Protein AF-A0A5N8UTH7-F1 (afdb_monomer_lite)

pLDDT: mean 83.21, std 20.55, range [28.22, 98.56]

Foldseek 3Di:
DDDDDDDDDPDDDDDDDDDDPPPPPPLPQPEFDQDPNAGEDADAQDQAAQDPRRVVVLVVVCVSPVADADADLLLCQQLVVDDSPAQDHVLLLQLLQLCVVQHCPDQSNVLCCVPNNHSVVHDNVVSVVVVVVCLSVDWYFYDQNYKWKAADAPSRSSCVCVALVNDDAFDKDAWRHKDKTASYQVVRNVRHQAMEIEGASNAWTKHHHFQAANPPPPDGGGRNIIITDHGWMWGFHDGDNHYTYTYIHHD

Structure (mmCIF, N/CA/C/O backbone):
data_AF-A0A5N8UTH7-F1
#
_entry.id   AF-A0A5N8UTH7-F1
#
loop_
_atom_site.group_PDB
_atom_site.id
_atom_site.type_symbol
_atom_site.label_atom_id
_atom_site.label_alt_id
_atom_site.label_comp_id
_atom_site.label_asym_id
_atom_site.label_entity_id
_atom_site.label_seq_id
_atom_site.pdbx_PDB_ins_code
_atom_site.Cartn_x
_atom_site.Cartn_y
_atom_site.Cartn_z
_atom_site.occupancy
_atom_site.B_iso_or_equiv
_atom_site.auth_seq_id
_atom_site.auth_comp_id
_atom_site.auth_asym_id
_atom_site.auth_atom_id
_atom_site.pdbx_PDB_model_num
ATOM 1 N N . MET A 1 1 ? -20.370 -20.393 63.886 1.00 37.91 1 MET A N 1
ATOM 2 C CA . MET A 1 1 ? -19.759 -20.059 62.579 1.00 37.91 1 MET A CA 1
ATOM 3 C C . MET A 1 1 ? -20.860 -19.430 61.740 1.00 37.91 1 MET A C 1
ATOM 5 O O . MET A 1 1 ? -21.897 -20.056 61.613 1.00 37.91 1 MET A O 1
ATOM 9 N N . GLN A 1 2 ? -20.843 -18.099 61.593 1.00 32.72 2 GLN A N 1
ATOM 10 C CA . GLN A 1 2 ? -20.440 -17.391 60.355 1.00 32.72 2 GLN A CA 1
ATOM 11 C C . GLN A 1 2 ? -21.323 -17.776 59.153 1.00 32.72 2 GLN A C 1
ATOM 13 O O . GLN A 1 2 ? -21.440 -18.954 58.865 1.00 32.72 2 GLN A O 1
ATOM 18 N N . ALA A 1 3 ? -21.913 -16.891 58.357 1.00 30.58 3 ALA A N 1
ATOM 19 C CA . ALA A 1 3 ? -22.117 -15.447 58.364 1.00 30.58 3 ALA A CA 1
ATOM 20 C C . ALA A 1 3 ? -23.164 -15.158 57.256 1.00 30.58 3 ALA A C 1
ATOM 22 O O . ALA A 1 3 ? -23.232 -15.912 56.293 1.00 30.58 3 ALA A O 1
ATOM 23 N N . ASN A 1 4 ? -23.944 -14.084 57.428 1.00 30.22 4 ASN A N 1
ATOM 24 C CA . ASN A 1 4 ? -24.345 -13.066 56.434 1.00 30.22 4 ASN A CA 1
ATOM 25 C C . ASN A 1 4 ? -24.633 -13.525 54.986 1.00 30.22 4 ASN A C 1
ATOM 27 O O . ASN A 1 4 ? -23.747 -14.016 54.304 1.00 30.22 4 ASN A O 1
ATOM 31 N N . GLY A 1 5 ? -25.848 -13.336 54.456 1.00 28.22 5 GLY A N 1
ATOM 32 C CA . GLY A 1 5 ? -26.317 -12.041 53.915 1.00 28.22 5 GLY A CA 1
ATOM 33 C C . GLY A 1 5 ? -25.946 -11.951 52.418 1.00 28.22 5 GLY A C 1
ATOM 34 O O . GLY A 1 5 ? -24.918 -12.466 52.022 1.00 28.22 5 GLY A O 1
ATOM 35 N N . TYR A 1 6 ? -26.681 -11.383 51.469 1.00 31.28 6 TYR A N 1
ATOM 36 C CA . TYR A 1 6 ? -27.783 -10.436 51.439 1.00 31.28 6 TYR A CA 1
ATOM 37 C C . TYR A 1 6 ? -28.477 -10.611 50.074 1.00 31.28 6 TYR A C 1
ATOM 39 O O . TYR A 1 6 ? -27.807 -10.668 49.044 1.00 31.28 6 TYR A O 1
ATOM 47 N N . PHE A 1 7 ? -29.811 -10.611 50.052 1.00 34.25 7 PHE A N 1
ATOM 48 C CA . PHE A 1 7 ? -30.555 -10.117 48.892 1.00 34.25 7 PHE A CA 1
ATOM 49 C C . PHE A 1 7 ? -30.304 -8.609 48.798 1.00 34.25 7 PHE A C 1
ATOM 51 O O . PHE A 1 7 ? -30.469 -7.909 49.798 1.00 34.25 7 PHE A O 1
ATOM 58 N N . SER A 1 8 ? -29.952 -8.091 47.620 1.00 30.64 8 SER A N 1
ATOM 59 C CA . SER A 1 8 ? -30.065 -6.656 47.366 1.00 30.64 8 SER A CA 1
ATOM 60 C C . SER A 1 8 ? -30.809 -6.398 46.067 1.00 30.64 8 SER A C 1
ATOM 62 O O . SER A 1 8 ? -30.401 -6.792 44.976 1.00 30.64 8 SER A O 1
ATOM 64 N N . PHE A 1 9 ? -31.952 -5.755 46.266 1.00 31.62 9 PHE A N 1
ATOM 65 C CA . PHE A 1 9 ? -32.859 -5.200 45.288 1.00 31.62 9 PHE A CA 1
ATOM 66 C C . PHE A 1 9 ? -32.173 -4.060 44.531 1.00 31.62 9 PHE A C 1
ATOM 68 O O . PHE A 1 9 ? -31.654 -3.125 45.142 1.00 31.62 9 PHE A O 1
ATOM 75 N N . VAL A 1 10 ? -32.251 -4.072 43.201 1.00 30.00 10 VAL A N 1
ATOM 76 C CA . VAL A 1 10 ? -32.025 -2.856 42.414 1.00 30.00 10 VAL A CA 1
ATOM 77 C C . VAL A 1 10 ? -33.331 -2.065 42.412 1.00 30.00 10 VAL A C 1
ATOM 79 O O . VAL A 1 10 ? -34.223 -2.282 41.595 1.00 30.00 10 VAL A O 1
ATOM 82 N N . THR A 1 11 ? -33.455 -1.156 43.374 1.00 34.03 11 THR A N 1
ATOM 83 C CA . THR A 1 11 ? -34.522 -0.153 43.425 1.00 34.03 11 THR A CA 1
ATOM 84 C C . THR A 1 11 ? -34.219 0.946 42.408 1.00 34.03 11 THR A C 1
ATOM 86 O O . THR A 1 11 ? -33.307 1.751 42.601 1.00 34.03 11 THR A O 1
ATOM 89 N N . ILE A 1 12 ? -34.994 1.007 41.324 1.00 36.75 12 ILE A N 1
ATOM 90 C CA . ILE A 1 12 ? -34.946 2.107 40.354 1.00 36.75 12 ILE A CA 1
ATOM 91 C C . ILE A 1 12 ? -35.750 3.280 40.925 1.00 36.75 12 ILE A C 1
ATOM 93 O O . ILE A 1 12 ? -36.979 3.295 40.884 1.00 36.75 12 ILE A O 1
ATOM 97 N N . PHE A 1 13 ? -35.059 4.291 41.451 1.00 33.78 13 PHE A N 1
ATOM 98 C CA . PHE A 1 13 ? -35.673 5.586 41.738 1.00 33.78 13 PHE A CA 1
ATOM 99 C C . PHE A 1 13 ? -35.856 6.372 40.435 1.00 33.78 13 PHE A C 1
ATOM 101 O O . PHE A 1 13 ? -34.914 6.943 39.887 1.00 33.78 13 PHE A O 1
ATOM 108 N N . ALA A 1 14 ? -37.099 6.456 39.964 1.00 36.75 14 ALA A N 1
ATOM 109 C CA . ALA A 1 14 ? -37.503 7.435 38.966 1.00 36.75 14 ALA A CA 1
ATOM 110 C C . ALA A 1 14 ? -37.528 8.835 39.605 1.00 36.75 14 ALA A C 1
ATOM 112 O O . ALA A 1 14 ? -38.434 9.172 40.367 1.00 36.75 14 ALA A O 1
ATOM 113 N N . LYS A 1 15 ? -36.547 9.681 39.276 1.00 32.66 15 LYS A N 1
ATOM 114 C CA . LYS A 1 15 ? -36.593 11.118 39.578 1.00 32.66 15 LYS A CA 1
ATOM 115 C C . LYS A 1 15 ? -36.440 11.908 38.282 1.00 32.66 15 LYS A C 1
ATOM 117 O O . LYS A 1 15 ? -35.357 12.013 37.718 1.00 32.66 15 LYS A O 1
ATOM 122 N N . ARG A 1 16 ? -37.562 12.459 37.804 1.00 40.75 16 ARG A N 1
ATOM 123 C CA . ARG A 1 16 ? -37.631 13.390 36.668 1.00 40.75 16 ARG A CA 1
ATOM 124 C C . ARG A 1 16 ? -36.725 14.602 36.925 1.00 40.75 16 ARG A C 1
ATOM 126 O O . ARG A 1 16 ? -37.046 15.436 37.768 1.00 40.75 16 ARG A O 1
ATOM 133 N N . ARG A 1 17 ? -35.655 14.747 36.142 1.00 35.62 17 ARG A N 1
ATOM 134 C CA . ARG A 1 17 ? -35.000 16.033 35.857 1.00 35.62 17 ARG A CA 1
ATOM 135 C C . ARG A 1 17 ? -34.628 16.084 34.375 1.00 35.62 17 ARG A C 1
ATOM 137 O O . ARG A 1 17 ? -33.938 15.207 33.873 1.00 35.62 17 ARG A O 1
ATOM 144 N N . LYS A 1 18 ? -35.142 17.108 33.686 1.00 45.12 18 LYS A N 1
ATOM 145 C CA . LYS A 1 18 ? -34.768 17.492 32.321 1.00 45.12 18 LYS A CA 1
ATOM 146 C C . LYS A 1 18 ? -33.296 17.908 32.314 1.00 45.12 18 LYS A C 1
ATOM 148 O O . LYS A 1 18 ? -32.998 19.006 32.775 1.00 45.12 18 LYS A O 1
ATOM 153 N N . THR A 1 19 ? -32.419 17.092 31.738 1.00 32.44 19 THR A N 1
ATOM 154 C CA . THR A 1 19 ? -31.074 17.532 31.351 1.00 32.44 19 THR A CA 1
ATOM 155 C C . THR A 1 19 ? -30.557 16.660 30.207 1.00 32.44 19 THR A C 1
ATOM 157 O O . THR A 1 19 ? -30.591 15.442 30.309 1.00 32.44 19 THR A O 1
ATOM 160 N N . ARG A 1 20 ? -30.162 17.329 29.114 1.00 33.53 20 ARG A N 1
ATOM 161 C CA . ARG A 1 20 ? -29.396 16.891 27.928 1.00 33.53 20 ARG A CA 1
ATOM 162 C C . ARG A 1 20 ? -29.168 15.379 27.757 1.00 33.53 20 ARG A C 1
ATOM 164 O O . ARG A 1 20 ? -28.433 14.771 28.527 1.00 33.53 20 ARG A O 1
ATOM 171 N N . GLN A 1 21 ? -29.692 14.828 26.656 1.00 30.66 21 GLN A N 1
ATOM 172 C CA . GLN A 1 21 ? -29.188 13.590 26.056 1.00 30.66 21 GLN A CA 1
ATOM 173 C C . GLN A 1 21 ? -27.695 13.763 25.751 1.00 30.66 21 GLN A C 1
ATOM 175 O O . GLN A 1 21 ? -27.315 14.302 24.717 1.00 30.66 21 GLN A O 1
ATOM 180 N N . ILE A 1 22 ? -26.846 13.324 26.670 1.00 37.81 22 ILE A N 1
ATOM 181 C CA . ILE A 1 22 ? -25.511 12.868 26.323 1.00 37.81 22 ILE A CA 1
ATOM 182 C C . ILE A 1 22 ? -25.735 11.408 25.955 1.00 37.81 22 ILE A C 1
ATOM 184 O O . ILE A 1 22 ? -26.018 10.587 26.826 1.00 37.81 22 ILE A O 1
ATOM 188 N N . GLN A 1 23 ? -25.706 11.098 24.659 1.00 34.75 23 GLN A N 1
ATOM 189 C CA . GLN A 1 23 ? -25.521 9.723 24.212 1.00 34.75 23 GLN A CA 1
ATOM 190 C C . GLN A 1 23 ? -24.155 9.274 24.736 1.00 34.75 23 GLN A C 1
ATOM 192 O O . GLN A 1 23 ? -23.122 9.503 24.116 1.00 34.75 23 GLN A O 1
ATOM 197 N N . SER A 1 24 ? -24.137 8.681 25.926 1.00 35.66 24 SER A N 1
ATOM 198 C CA . SER A 1 24 ? -23.010 7.893 26.391 1.00 35.66 24 SER A CA 1
ATOM 199 C C . SER A 1 24 ? -22.986 6.630 25.540 1.00 35.66 24 SER A C 1
ATOM 201 O O . SER A 1 24 ? -23.689 5.661 25.834 1.00 35.66 24 SER A O 1
ATOM 203 N N . ALA A 1 25 ? -22.229 6.665 24.445 1.00 38.56 25 ALA A N 1
ATOM 204 C CA . ALA A 1 25 ? -21.831 5.453 23.756 1.00 38.56 25 ALA A CA 1
ATOM 205 C C . ALA A 1 25 ? -21.025 4.621 24.759 1.00 38.56 25 ALA A C 1
ATOM 207 O O . ALA A 1 25 ? -19.915 4.986 25.146 1.00 38.56 25 ALA A O 1
ATOM 208 N N . ILE A 1 26 ? -21.624 3.532 25.237 1.00 35.56 26 ILE A N 1
ATOM 209 C CA . ILE A 1 26 ? -20.891 2.465 25.905 1.00 35.56 26 ILE A CA 1
ATOM 210 C C . ILE A 1 26 ? -19.965 1.902 24.828 1.00 35.56 26 ILE A C 1
ATOM 212 O O . ILE A 1 26 ? -20.397 1.145 23.963 1.00 35.56 26 ILE A O 1
ATOM 216 N N . VAL A 1 27 ? -18.706 2.337 24.832 1.00 39.50 27 VAL A N 1
ATOM 217 C CA . VAL A 1 27 ? -17.657 1.707 24.034 1.00 39.50 27 VAL A CA 1
ATOM 218 C C . VAL A 1 27 ? -17.377 0.378 24.718 1.00 39.50 27 VAL A C 1
ATOM 220 O O . VAL A 1 27 ? -16.649 0.314 25.708 1.00 39.50 27 VAL A O 1
ATOM 223 N N . ALA A 1 28 ? -18.028 -0.682 24.243 1.00 41.88 28 ALA A N 1
ATOM 224 C CA . ALA A 1 28 ? -17.586 -2.028 24.550 1.00 41.88 28 ALA A CA 1
ATOM 225 C C . ALA A 1 28 ? -16.164 -2.153 23.988 1.00 41.88 28 ALA A C 1
ATOM 227 O O . ALA A 1 28 ? -15.971 -2.093 22.776 1.00 41.88 28 ALA A O 1
ATOM 228 N N . SER A 1 29 ? -15.170 -2.238 24.872 1.00 44.34 29 SER A N 1
ATOM 229 C CA . SER A 1 29 ? -13.802 -2.560 24.478 1.00 44.34 29 SER A CA 1
ATOM 230 C C . SER A 1 29 ? -13.829 -3.961 23.875 1.00 44.34 29 SER A C 1
ATOM 232 O O . SER A 1 29 ? -14.063 -4.946 24.578 1.00 44.34 29 SER A O 1
ATOM 234 N N . VAL A 1 30 ? -13.676 -4.041 22.555 1.00 56.34 30 VAL A N 1
ATOM 235 C CA . VAL A 1 30 ? -13.451 -5.311 21.871 1.00 56.34 30 VAL A CA 1
ATOM 236 C C . VAL A 1 30 ? -11.977 -5.620 22.077 1.00 56.34 30 VAL A C 1
ATOM 238 O O . VAL A 1 30 ? -11.113 -4.953 21.515 1.00 56.34 30 VAL A O 1
ATOM 241 N N . MET A 1 31 ? -11.690 -6.582 22.952 1.00 56.62 31 MET A N 1
ATOM 242 C CA . MET A 1 31 ? -10.327 -7.075 23.127 1.00 56.62 31 MET A CA 1
ATOM 243 C C . MET A 1 31 ? -9.865 -7.704 21.803 1.00 56.62 31 MET A C 1
ATOM 245 O O . MET A 1 31 ? -10.604 -8.529 21.254 1.00 56.62 31 MET A O 1
ATOM 249 N N . PRO A 1 32 ? -8.673 -7.360 21.287 1.00 60.38 32 PRO A N 1
ATOM 250 C CA . PRO A 1 32 ? -8.102 -8.070 20.152 1.00 60.38 32 PRO A CA 1
ATOM 251 C C . PRO A 1 32 ? -7.973 -9.564 20.467 1.00 60.38 32 PRO A C 1
ATOM 253 O O . PRO A 1 32 ? -7.539 -9.952 21.555 1.00 60.38 32 PRO A O 1
ATOM 256 N N . LEU A 1 33 ? -8.352 -10.414 19.513 1.00 59.62 33 LEU A N 1
ATOM 257 C CA . LEU A 1 33 ? -8.188 -11.860 19.646 1.00 59.62 33 LEU A CA 1
ATOM 258 C C . LEU A 1 33 ? -6.812 -12.252 19.119 1.00 59.62 33 LEU A C 1
ATOM 260 O O . LEU A 1 33 ? -6.493 -11.982 17.963 1.00 59.62 33 LEU A O 1
ATOM 264 N N . ASN A 1 34 ? -6.023 -12.934 19.946 1.00 59.59 34 ASN A N 1
ATOM 265 C CA . ASN A 1 34 ? -4.785 -13.561 19.500 1.00 59.59 34 ASN A CA 1
ATOM 266 C C . ASN A 1 34 ? -5.086 -14.949 18.932 1.00 59.59 34 ASN A C 1
ATOM 268 O O . ASN A 1 34 ? -5.422 -15.870 19.677 1.00 59.59 34 ASN A O 1
ATOM 272 N N . PHE A 1 35 ? -4.949 -15.109 17.617 1.00 46.19 35 PHE A N 1
ATOM 273 C CA . PHE A 1 35 ? -5.083 -16.399 16.939 1.00 46.19 35 PHE A CA 1
ATOM 274 C C . PHE A 1 35 ? -3.763 -16.743 16.247 1.00 46.19 35 PHE A C 1
ATOM 276 O O . PHE A 1 35 ? -3.322 -16.016 15.364 1.00 46.19 35 PHE A O 1
ATOM 283 N N . ASN A 1 36 ? -3.099 -17.830 16.655 1.00 53.59 36 ASN A N 1
ATOM 284 C CA . ASN A 1 36 ? -1.793 -18.249 16.112 1.00 53.59 36 ASN A CA 1
ATOM 285 C C . ASN A 1 36 ? -0.713 -17.144 16.135 1.00 53.59 36 ASN A C 1
ATOM 287 O O . ASN A 1 36 ? 0.048 -16.998 15.181 1.00 53.59 36 ASN A O 1
ATOM 291 N N . GLY A 1 37 ? -0.670 -16.336 17.201 1.00 61.22 37 GLY A N 1
ATOM 292 C CA . GLY A 1 37 ? 0.273 -15.216 17.325 1.00 61.22 37 GLY A CA 1
ATOM 293 C C . GLY A 1 37 ? -0.084 -13.978 16.492 1.00 61.22 37 GLY A C 1
ATOM 294 O O . GLY A 1 37 ? 0.728 -13.067 16.397 1.00 61.22 37 GLY A O 1
ATOM 295 N N . ARG A 1 38 ? -1.282 -13.934 15.891 1.00 68.19 38 ARG A N 1
ATOM 296 C CA . ARG A 1 38 ? -1.788 -12.789 15.123 1.00 68.19 38 ARG A CA 1
ATOM 297 C C . ARG A 1 38 ? -2.815 -12.008 15.930 1.00 68.19 38 ARG A C 1
ATOM 299 O O . ARG A 1 38 ? -3.766 -12.606 16.439 1.00 68.19 38 ARG A O 1
ATOM 306 N N . THR A 1 39 ? -2.663 -10.686 15.962 1.00 79.44 39 THR A N 1
ATOM 307 C CA . THR A 1 39 ? -3.632 -9.776 16.581 1.00 79.44 39 THR A CA 1
ATOM 308 C C . THR A 1 39 ? -4.769 -9.499 15.597 1.00 79.44 39 THR A C 1
ATOM 310 O O . THR A 1 39 ? -4.634 -8.688 14.680 1.00 79.44 39 THR A O 1
ATOM 313 N N . MET A 1 40 ? -5.899 -10.183 15.768 1.00 82.38 40 MET A N 1
ATOM 314 C CA . MET A 1 40 ? -7.099 -9.959 14.960 1.00 82.38 40 MET A CA 1
ATOM 315 C C . MET A 1 40 ? -7.957 -8.847 15.570 1.00 82.38 40 MET A C 1
ATOM 317 O O . MET A 1 40 ? -8.345 -8.915 16.741 1.00 82.38 40 MET A O 1
ATOM 321 N N . ILE A 1 41 ? -8.320 -7.866 14.748 1.00 83.06 41 ILE A N 1
ATOM 322 C CA . ILE A 1 41 ? -9.260 -6.791 15.064 1.00 83.06 41 ILE A CA 1
ATOM 323 C C . ILE A 1 41 ? -10.607 -7.133 14.423 1.00 83.06 41 ILE A C 1
ATOM 325 O O . ILE A 1 41 ? -10.759 -7.110 13.206 1.00 83.06 41 ILE A O 1
ATOM 329 N N . GLN A 1 42 ? -11.605 -7.467 15.245 1.00 82.44 42 GLN A N 1
ATOM 330 C CA . GLN A 1 42 ? -12.943 -7.875 14.781 1.00 82.44 42 GLN A CA 1
ATOM 331 C C . GLN A 1 42 ? -13.891 -6.700 14.502 1.00 82.44 42 GLN A C 1
ATOM 333 O O . GLN A 1 42 ? -15.112 -6.864 14.487 1.00 82.44 42 GLN A O 1
ATOM 338 N N . THR A 1 43 ? -13.342 -5.504 14.331 1.00 85.69 43 THR A N 1
ATOM 339 C CA . THR A 1 43 ? -14.100 -4.291 14.051 1.00 85.69 43 THR A CA 1
ATOM 340 C C . THR A 1 43 ? -13.696 -3.729 12.695 1.00 85.69 43 THR A C 1
ATOM 342 O O . THR A 1 43 ? -12.569 -3.911 12.230 1.00 85.69 43 THR A O 1
ATOM 345 N N . THR A 1 44 ? -14.657 -3.080 12.039 1.00 93.69 44 THR A N 1
ATOM 346 C CA . THR A 1 44 ? -14.462 -2.523 10.703 1.00 93.69 44 THR A CA 1
ATOM 347 C C . THR A 1 44 ? -13.725 -1.199 10.810 1.00 93.69 44 THR A C 1
ATOM 349 O O . THR A 1 44 ? -14.161 -0.319 11.559 1.00 93.69 44 THR A O 1
ATOM 352 N N . LEU A 1 45 ? -12.652 -1.032 10.030 1.00 95.00 45 LEU A N 1
ATOM 353 C CA . LEU A 1 45 ? -11.989 0.262 9.886 1.00 95.00 45 LEU A CA 1
ATOM 354 C C . LEU A 1 45 ? -13.011 1.336 9.472 1.00 95.00 45 LEU A C 1
ATOM 356 O O . LEU A 1 45 ? -13.794 1.114 8.541 1.00 95.00 45 LEU A O 1
ATOM 360 N N . PRO A 1 46 ? -13.026 2.503 10.137 1.00 94.31 46 PRO A N 1
ATOM 361 C CA . PRO A 1 46 ? -13.937 3.574 9.768 1.00 94.31 46 PRO A CA 1
ATOM 362 C C . PRO A 1 46 ? -13.506 4.177 8.430 1.00 94.31 46 PRO A C 1
ATOM 364 O O . PRO A 1 46 ? -12.328 4.436 8.233 1.00 94.31 46 PRO A O 1
ATOM 367 N N . ASN A 1 47 ? -14.455 4.461 7.538 1.00 92.94 47 ASN A N 1
ATOM 368 C CA . ASN A 1 47 ? -14.201 5.336 6.392 1.00 92.94 47 ASN A CA 1
ATOM 369 C C . ASN A 1 47 ? -14.339 6.790 6.855 1.00 92.94 47 ASN A C 1
ATOM 371 O O . ASN A 1 47 ? -15.380 7.166 7.400 1.00 92.94 47 ASN A O 1
ATOM 375 N N . THR A 1 48 ? -13.293 7.584 6.674 1.00 92.38 48 THR A N 1
ATOM 376 C CA . THR A 1 48 ? -13.145 8.901 7.300 1.00 92.38 48 THR A CA 1
ATOM 377 C C . THR A 1 48 ? -13.050 10.031 6.275 1.00 92.38 48 THR A C 1
ATOM 379 O O . THR A 1 48 ? -12.621 9.858 5.131 1.00 92.38 48 THR A O 1
ATOM 382 N N . SER A 1 49 ? -13.445 11.231 6.699 1.00 88.19 49 SER A N 1
ATOM 383 C CA . SER A 1 49 ? -13.267 12.470 5.939 1.00 88.19 49 SER A CA 1
ATOM 384 C C . SER A 1 49 ? -11.802 12.922 5.911 1.00 88.19 49 SER A C 1
ATOM 386 O O . SER A 1 49 ? -11.010 12.596 6.803 1.00 88.19 49 SER A O 1
ATOM 388 N N . ASN A 1 50 ? -11.436 13.706 4.894 1.00 87.62 50 ASN A N 1
ATOM 389 C CA . ASN A 1 50 ? -10.112 14.330 4.772 1.00 87.62 50 ASN A CA 1
ATOM 390 C C . ASN A 1 50 ? -10.007 15.627 5.607 1.00 87.62 50 ASN A C 1
ATOM 392 O O . ASN A 1 50 ? -9.602 16.674 5.114 1.00 87.62 50 ASN A O 1
ATOM 396 N N . ASP A 1 51 ? -10.420 15.584 6.872 1.00 84.81 51 ASP A N 1
ATOM 397 C CA . ASP A 1 51 ? -10.402 16.732 7.781 1.00 84.81 51 ASP A CA 1
ATOM 398 C C . ASP A 1 51 ? -10.055 16.309 9.220 1.00 84.81 51 ASP A C 1
ATOM 400 O O . ASP A 1 51 ? -9.848 15.128 9.523 1.00 84.81 51 ASP A O 1
ATOM 404 N N . SER A 1 52 ? -10.001 17.278 10.137 1.00 85.88 52 SER A N 1
ATOM 405 C CA . SER A 1 52 ? -9.719 17.016 11.554 1.00 85.88 52 SER A CA 1
ATOM 406 C C . SER A 1 52 ? -10.758 16.102 12.215 1.00 85.88 52 SER A C 1
ATOM 408 O O . SER A 1 52 ? -10.424 15.366 13.144 1.00 85.88 52 SER A O 1
ATOM 410 N N . SER A 1 53 ? -12.012 16.115 11.746 1.00 89.00 53 SER A N 1
ATOM 411 C CA . SER A 1 53 ? -13.061 15.218 12.245 1.00 89.00 53 SER A CA 1
ATOM 412 C C . SER A 1 53 ? -12.767 13.765 11.864 1.00 89.00 53 SER A C 1
ATOM 414 O O . SER A 1 53 ? -12.892 12.864 12.702 1.00 89.00 53 SER A O 1
ATOM 416 N N . GLY A 1 54 ? -12.299 13.535 10.637 1.00 90.81 54 GLY A N 1
ATOM 417 C CA . GLY A 1 54 ? -11.828 12.234 10.171 1.00 90.81 54 GLY A CA 1
ATOM 418 C C . GLY A 1 54 ? -10.645 11.728 10.992 1.00 90.81 54 GLY A C 1
ATOM 419 O O . GLY A 1 54 ? -10.688 10.605 11.499 1.00 90.81 54 GLY A O 1
ATOM 420 N N . SER A 1 55 ? -9.644 12.578 11.237 1.00 89.25 55 SER A N 1
ATOM 421 C CA . SER A 1 55 ? -8.468 12.216 12.047 1.00 89.25 55 SER A CA 1
ATOM 422 C C . SER A 1 55 ? -8.835 11.890 13.494 1.00 89.25 55 SER A C 1
ATOM 424 O O . SER A 1 55 ? -8.344 10.911 14.063 1.00 89.25 55 SER A O 1
ATOM 426 N N . ASN A 1 56 ? -9.758 12.652 14.086 1.00 90.69 56 ASN A N 1
ATOM 427 C CA . ASN A 1 56 ? -10.286 12.365 15.416 1.00 90.69 56 ASN A CA 1
ATOM 428 C C . ASN A 1 56 ? -11.075 11.045 15.445 1.00 90.69 56 ASN A C 1
ATOM 430 O O . ASN A 1 56 ? -10.913 10.252 16.370 1.00 90.69 56 ASN A O 1
ATOM 434 N N . THR A 1 57 ? -11.887 10.772 14.421 1.00 94.06 57 THR A N 1
ATOM 435 C CA . THR A 1 57 ? -12.638 9.511 14.297 1.00 94.06 57 THR A CA 1
ATOM 436 C C . THR A 1 57 ? -11.694 8.313 14.237 1.00 94.06 57 THR A C 1
ATOM 438 O O . THR A 1 57 ? -11.880 7.348 14.981 1.00 94.06 57 THR A O 1
ATOM 441 N N . PHE A 1 58 ? -10.646 8.393 13.415 1.00 94.56 58 PHE A N 1
ATOM 442 C CA . PHE A 1 58 ? -9.632 7.347 13.320 1.00 94.56 58 PHE A CA 1
ATOM 443 C C . PHE A 1 58 ? -8.893 7.155 14.653 1.00 94.56 58 PHE A C 1
ATOM 445 O O . PHE A 1 58 ? -8.815 6.041 15.162 1.00 94.56 58 PHE A O 1
ATOM 452 N N . SER A 1 59 ? -8.458 8.241 15.296 1.00 92.81 59 SER A N 1
ATOM 453 C CA . SER A 1 59 ? -7.774 8.194 16.598 1.00 92.81 59 SER A CA 1
ATOM 454 C C . SER A 1 59 ? -8.627 7.557 17.700 1.00 92.81 59 SER A C 1
ATOM 456 O O . SER A 1 59 ? -8.145 6.734 18.484 1.00 92.81 59 SER A O 1
ATOM 458 N N . LEU A 1 60 ? -9.916 7.909 17.763 1.00 93.75 60 LEU A N 1
ATOM 459 C CA . LEU A 1 60 ? -10.860 7.319 18.711 1.00 93.75 60 LEU A CA 1
ATOM 460 C C . LEU A 1 60 ? -11.070 5.828 18.440 1.00 93.75 60 LEU A C 1
ATOM 462 O O . LEU A 1 60 ? -11.130 5.050 19.393 1.00 93.75 60 LEU A O 1
ATOM 466 N N . TYR A 1 61 ? -11.136 5.427 17.170 1.00 95.12 61 TYR A N 1
ATOM 467 C CA . TYR A 1 61 ? -11.210 4.022 16.780 1.00 95.12 61 TYR A CA 1
ATOM 468 C C . TYR A 1 61 ? -9.973 3.237 17.238 1.00 95.12 61 TYR A C 1
ATOM 470 O O . TYR A 1 61 ? -10.128 2.188 17.868 1.00 95.12 61 TYR A O 1
ATOM 478 N N . LEU A 1 62 ? -8.760 3.750 17.001 1.00 94.00 62 LEU A N 1
ATOM 479 C CA . LEU A 1 62 ? -7.520 3.096 17.440 1.00 94.00 62 LEU A CA 1
ATOM 480 C C . LEU A 1 62 ? -7.515 2.890 18.958 1.00 94.00 62 LEU A C 1
ATOM 482 O O . LEU A 1 62 ? -7.272 1.784 19.444 1.00 94.00 62 LEU A O 1
ATOM 486 N N . LYS A 1 63 ? -7.882 3.933 19.712 1.00 93.50 63 LYS A N 1
ATOM 487 C CA . LYS A 1 63 ? -7.967 3.881 21.177 1.00 93.50 63 LYS A CA 1
ATOM 488 C C . LYS A 1 63 ? -9.016 2.882 21.670 1.00 93.50 63 LYS A C 1
ATOM 490 O O . LYS A 1 63 ? -8.746 2.142 22.612 1.00 93.50 63 LYS A O 1
ATOM 495 N N . ALA A 1 64 ? -10.199 2.860 21.056 1.00 92.75 64 ALA A N 1
ATOM 496 C CA . ALA A 1 64 ? -11.298 1.974 21.444 1.00 92.75 64 ALA A CA 1
ATOM 497 C C . ALA A 1 64 ? -10.966 0.484 21.259 1.00 92.75 64 ALA A C 1
ATOM 499 O O . ALA A 1 64 ? -11.459 -0.348 22.021 1.00 92.75 64 ALA A O 1
ATOM 500 N N . ASN A 1 65 ? -10.117 0.166 20.278 1.00 90.94 65 ASN A N 1
ATOM 501 C CA . ASN A 1 65 ? -9.714 -1.200 19.932 1.00 90.94 65 ASN A CA 1
ATOM 502 C C . ASN A 1 65 ? -8.299 -1.557 20.420 1.00 90.94 65 ASN A C 1
ATOM 504 O O . ASN A 1 65 ? -7.761 -2.589 20.031 1.00 90.94 65 ASN A O 1
ATOM 508 N N . SER A 1 66 ? -7.684 -0.702 21.248 1.00 90.62 66 SER A N 1
ATOM 509 C CA . SER A 1 66 ? -6.322 -0.898 21.767 1.00 90.62 66 SER A CA 1
ATOM 510 C C . SER A 1 66 ? -5.280 -1.158 20.670 1.00 90.62 66 SER A C 1
ATOM 512 O O . SER A 1 66 ? -4.343 -1.931 20.859 1.00 90.62 66 SER A O 1
ATOM 514 N N . ILE A 1 67 ? -5.439 -0.502 19.520 1.00 91.81 67 ILE A N 1
ATOM 515 C CA . ILE A 1 67 ? -4.503 -0.598 18.402 1.00 91.81 67 ILE A CA 1
ATOM 516 C C . ILE A 1 67 ? -3.346 0.354 18.685 1.00 91.81 67 ILE A C 1
ATOM 518 O O . ILE A 1 67 ? -3.519 1.574 18.724 1.00 91.81 67 ILE A O 1
ATOM 522 N N . ALA A 1 68 ? -2.169 -0.216 18.914 1.00 91.25 68 ALA A N 1
ATOM 523 C CA . ALA A 1 68 ? -0.961 0.555 19.135 1.00 91.25 68 ALA A CA 1
ATOM 524 C C . ALA A 1 68 ? -0.445 1.145 17.815 1.00 91.25 68 ALA A C 1
ATOM 526 O O . 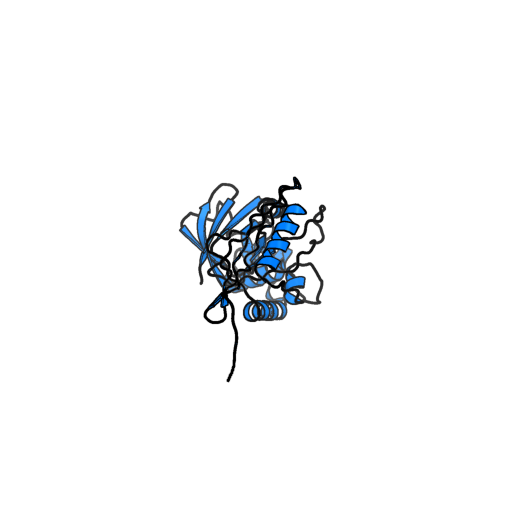ALA A 1 68 ? -0.407 0.474 16.782 1.00 91.25 68 ALA A O 1
ATOM 527 N N . ILE A 1 69 ? -0.029 2.406 17.890 1.00 92.75 69 ILE A N 1
ATOM 528 C CA . ILE A 1 69 ? 0.699 3.091 16.826 1.00 92.75 69 ILE A CA 1
ATOM 529 C C . ILE A 1 69 ? 2.135 2.562 16.816 1.00 92.75 69 ILE A C 1
ATOM 531 O O . ILE A 1 69 ? 2.748 2.443 17.878 1.00 92.75 69 ILE A O 1
ATOM 535 N N . ASN A 1 70 ? 2.674 2.272 15.636 1.00 93.81 70 ASN A N 1
ATOM 536 C CA . ASN A 1 70 ? 4.083 1.953 15.453 1.00 93.81 70 ASN A CA 1
ATOM 537 C C . ASN A 1 70 ? 4.831 3.225 15.046 1.00 93.81 70 ASN A C 1
ATOM 539 O O . ASN A 1 70 ? 4.629 3.731 13.951 1.00 93.81 70 ASN A O 1
ATOM 543 N N . SER A 1 71 ? 5.670 3.751 15.936 1.00 92.75 71 SER A N 1
ATOM 544 C CA . SER A 1 71 ? 6.478 4.950 15.696 1.00 92.75 71 SER A CA 1
ATOM 545 C C . SER A 1 71 ? 7.972 4.644 15.602 1.00 92.75 71 SER A C 1
ATOM 547 O O . SER A 1 71 ? 8.775 5.486 16.013 1.00 92.75 71 SER A O 1
ATOM 549 N N . SER A 1 72 ? 8.344 3.441 15.159 1.00 94.94 72 SER A N 1
ATOM 550 C CA . SER A 1 72 ? 9.749 3.072 14.999 1.00 94.94 72 SER A CA 1
ATOM 551 C C . SER A 1 72 ? 10.442 3.937 13.944 1.00 94.94 72 SER A C 1
ATOM 553 O O . SER A 1 72 ? 9.801 4.611 13.123 1.00 94.94 72 SER A O 1
ATOM 555 N N . ASP A 1 73 ? 11.772 3.930 13.964 1.00 94.69 73 ASP A N 1
ATOM 556 C CA . ASP A 1 73 ? 12.569 4.719 13.030 1.00 94.69 73 ASP A CA 1
ATOM 557 C C . ASP A 1 73 ? 12.349 4.259 11.583 1.00 94.69 73 ASP A C 1
ATOM 559 O O . ASP A 1 73 ? 12.170 5.097 10.701 1.00 94.69 73 ASP A O 1
ATOM 563 N N . ALA A 1 74 ? 12.240 2.955 11.333 1.00 95.69 74 ALA A N 1
ATOM 564 C CA . ALA A 1 74 ? 11.950 2.429 10.001 1.00 95.69 74 ALA A CA 1
ATOM 565 C C . ALA A 1 74 ? 10.576 2.880 9.481 1.00 95.69 74 ALA A C 1
ATOM 567 O O . ALA A 1 74 ? 10.464 3.358 8.352 1.00 95.69 74 ALA A O 1
ATOM 568 N N . VAL A 1 75 ? 9.531 2.802 10.315 1.00 94.31 75 VAL A N 1
ATOM 569 C CA . VAL A 1 75 ? 8.164 3.188 9.924 1.00 94.31 75 VAL A CA 1
ATOM 570 C C . VAL A 1 75 ? 8.061 4.691 9.690 1.00 94.31 75 VAL A C 1
ATOM 572 O O . VAL A 1 75 ? 7.547 5.125 8.662 1.00 94.31 75 VAL A O 1
ATOM 575 N N . THR A 1 76 ? 8.591 5.504 10.604 1.00 91.81 76 THR A N 1
ATOM 576 C CA . THR A 1 76 ? 8.550 6.969 10.455 1.00 91.81 76 THR A CA 1
ATOM 577 C C . THR A 1 76 ? 9.440 7.470 9.316 1.00 91.81 76 THR A C 1
ATOM 579 O O . THR A 1 76 ? 9.111 8.473 8.678 1.00 91.81 76 THR A O 1
ATOM 582 N N . HIS A 1 77 ? 10.527 6.757 9.005 1.00 92.38 77 HIS A N 1
ATOM 583 C CA . HIS A 1 77 ? 11.328 7.035 7.818 1.00 92.38 77 HIS A CA 1
ATOM 584 C C . HIS A 1 77 ? 10.581 6.688 6.534 1.00 92.38 77 HIS A C 1
ATOM 586 O O . HIS A 1 77 ? 10.522 7.510 5.622 1.00 92.38 77 HIS A O 1
ATOM 592 N N . TYR A 1 78 ? 9.958 5.510 6.482 1.00 92.88 78 TYR A N 1
ATOM 593 C CA . TYR A 1 78 ? 9.155 5.085 5.340 1.00 92.88 78 TYR A CA 1
ATOM 594 C C . TYR A 1 78 ? 7.964 6.026 5.089 1.00 92.88 78 TYR A C 1
ATOM 596 O O . TYR A 1 78 ? 7.615 6.295 3.950 1.00 92.88 78 TYR A O 1
ATOM 604 N N . GLN A 1 79 ? 7.373 6.624 6.121 1.00 88.19 79 GLN A N 1
ATOM 605 C CA . GLN A 1 79 ? 6.356 7.670 5.945 1.00 88.19 79 GLN A CA 1
ATOM 606 C C . GLN A 1 79 ? 6.906 9.031 5.493 1.00 88.19 79 GLN A C 1
ATOM 608 O O . GLN A 1 79 ? 6.154 9.999 5.394 1.00 88.19 79 GLN A O 1
ATOM 613 N N . CYS A 1 80 ? 8.221 9.173 5.318 1.00 82.81 80 CYS A N 1
ATOM 614 C CA . CYS A 1 80 ? 8.888 10.466 5.148 1.00 82.81 80 CYS A CA 1
ATOM 615 C C . CYS A 1 80 ? 8.555 11.484 6.265 1.00 82.81 80 CYS A C 1
ATOM 617 O O . CYS A 1 80 ? 8.702 12.693 6.071 1.00 82.81 80 CYS A O 1
ATOM 619 N N . SER A 1 81 ? 8.110 11.024 7.441 1.00 73.88 81 SER A N 1
ATOM 620 C CA . SER A 1 81 ? 7.752 11.899 8.564 1.00 73.88 81 SER A CA 1
ATOM 621 C C . SER A 1 81 ? 8.975 12.285 9.394 1.00 73.88 81 SER A C 1
ATOM 623 O O . SER A 1 81 ? 8.975 13.325 10.059 1.00 73.88 81 SER A O 1
ATOM 625 N N . LYS A 1 82 ? 10.045 11.482 9.324 1.00 77.25 82 LYS A N 1
ATOM 626 C CA . LYS A 1 82 ? 11.352 11.762 9.929 1.00 77.25 82 LYS A CA 1
ATOM 627 C C . LYS A 1 82 ? 12.497 11.269 9.046 1.00 77.25 82 LYS A C 1
ATOM 629 O O . LYS A 1 82 ? 12.425 10.203 8.442 1.00 77.25 82 LYS A O 1
ATOM 634 N N . ASN A 1 83 ? 13.597 12.020 9.015 1.00 80.31 83 ASN A N 1
ATOM 635 C CA . ASN A 1 83 ? 14.845 11.515 8.451 1.00 80.31 83 ASN A CA 1
ATOM 636 C C . ASN A 1 83 ? 15.634 10.783 9.545 1.00 80.31 83 ASN A C 1
ATOM 638 O O . ASN A 1 83 ? 16.233 11.429 10.402 1.00 80.31 83 ASN A O 1
ATOM 642 N N . ASN A 1 84 ? 15.623 9.450 9.499 1.00 85.31 84 ASN A N 1
ATOM 643 C CA . ASN A 1 84 ? 16.277 8.588 10.483 1.00 85.31 84 ASN A CA 1
ATOM 644 C C . ASN A 1 84 ? 17.600 7.997 9.960 1.00 85.31 84 ASN A C 1
ATOM 646 O O . ASN A 1 84 ? 18.080 6.999 10.483 1.00 85.31 84 ASN A O 1
ATOM 650 N N . GLY A 1 85 ? 18.202 8.611 8.933 1.00 83.00 85 GLY A N 1
ATOM 651 C CA . GLY A 1 85 ? 19.540 8.248 8.455 1.00 83.00 85 GLY A CA 1
ATOM 652 C C . GLY A 1 85 ? 19.605 7.042 7.514 1.00 83.00 85 GLY A C 1
ATOM 653 O O . GLY A 1 85 ? 20.708 6.618 7.180 1.00 83.00 85 GLY A O 1
ATOM 654 N N . TYR A 1 86 ? 18.466 6.511 7.064 1.00 90.94 86 TYR A N 1
ATOM 655 C CA . TYR A 1 86 ? 18.432 5.523 5.984 1.00 90.94 86 TYR A CA 1
ATOM 656 C C . TYR A 1 86 ? 18.784 6.174 4.635 1.00 90.94 86 TYR A C 1
ATOM 658 O O . TYR A 1 86 ? 18.497 7.349 4.398 1.00 90.94 86 TYR A O 1
ATOM 666 N N . GLU A 1 87 ? 19.409 5.395 3.751 1.00 88.44 87 GLU A N 1
ATOM 667 C CA . GLU A 1 87 ? 19.893 5.864 2.443 1.00 88.44 87 GLU A CA 1
ATOM 668 C C . GLU A 1 87 ? 18.786 5.970 1.384 1.00 88.44 87 GLU A C 1
ATOM 670 O O . GLU A 1 87 ? 18.921 6.727 0.422 1.00 88.44 87 GLU A O 1
ATOM 675 N N . VAL A 1 88 ? 17.693 5.221 1.560 1.00 91.50 88 VAL A N 1
ATOM 676 C CA . VAL A 1 88 ? 16.571 5.154 0.618 1.00 91.50 88 VAL A CA 1
ATOM 677 C C . VAL A 1 88 ? 15.270 5.575 1.289 1.00 91.50 88 VAL A C 1
ATOM 679 O O . VAL A 1 88 ? 15.000 5.182 2.419 1.00 91.50 88 VAL A O 1
ATOM 682 N N . ASN A 1 89 ? 14.437 6.330 0.575 1.00 90.88 89 ASN A N 1
ATOM 683 C CA . ASN A 1 89 ? 13.075 6.656 1.004 1.00 90.88 89 ASN A CA 1
ATOM 684 C C . ASN A 1 89 ? 12.049 5.578 0.591 1.00 90.88 89 ASN A C 1
ATOM 686 O O . ASN A 1 89 ? 12.391 4.571 -0.032 1.00 90.88 89 ASN A O 1
ATOM 690 N N . ASP A 1 90 ? 10.768 5.815 0.899 1.00 91.62 90 ASP A N 1
ATOM 691 C CA . ASP A 1 90 ? 9.633 4.940 0.557 1.00 91.62 90 ASP A CA 1
ATOM 692 C C . ASP A 1 90 ? 9.599 4.540 -0.923 1.00 91.62 90 ASP A C 1
ATOM 694 O O . ASP A 1 90 ? 9.343 3.390 -1.287 1.00 91.62 90 ASP A O 1
ATOM 698 N N . SER A 1 91 ? 9.859 5.515 -1.787 1.00 92.81 91 SER A N 1
ATOM 699 C C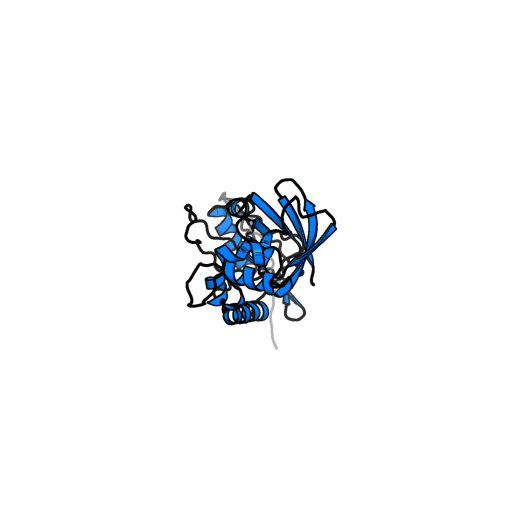A . SER A 1 91 ? 9.700 5.391 -3.223 1.00 92.81 91 SER A CA 1
ATOM 700 C C . SER A 1 91 ? 10.878 4.651 -3.837 1.00 92.81 91 SER A C 1
ATOM 702 O O . SER A 1 91 ? 10.666 3.808 -4.704 1.00 92.81 91 SER A O 1
ATOM 704 N N . GLN A 1 92 ? 12.090 4.913 -3.348 1.00 94.94 92 GLN A N 1
ATOM 705 C CA . GLN A 1 92 ? 13.295 4.172 -3.714 1.00 94.94 92 GLN A CA 1
ATOM 706 C C . GLN A 1 92 ? 13.221 2.720 -3.232 1.00 94.94 92 GLN A C 1
ATOM 708 O O . GLN A 1 92 ? 13.493 1.822 -4.021 1.00 94.94 92 GLN A O 1
ATOM 713 N N . LEU A 1 93 ? 12.776 2.471 -1.994 1.00 96.44 93 LEU A N 1
ATOM 714 C CA . LEU A 1 93 ? 12.596 1.109 -1.484 1.00 96.44 93 LEU A CA 1
ATOM 715 C C . LEU A 1 93 ? 11.606 0.320 -2.350 1.00 96.44 93 LEU A C 1
ATOM 717 O O . LEU A 1 93 ? 11.928 -0.769 -2.816 1.00 96.44 93 LEU A O 1
ATOM 721 N N . ASN A 1 94 ? 10.416 0.867 -2.607 1.00 96.88 94 ASN A N 1
ATOM 722 C CA . ASN A 1 94 ? 9.414 0.180 -3.426 1.00 96.88 94 ASN A CA 1
ATOM 723 C C . ASN A 1 94 ? 9.871 -0.020 -4.877 1.00 96.88 94 ASN A C 1
ATOM 725 O O . ASN A 1 94 ? 9.547 -1.042 -5.477 1.00 96.88 94 ASN A O 1
ATOM 729 N N . PHE A 1 95 ? 10.645 0.917 -5.430 1.00 96.69 95 PHE A N 1
ATOM 730 C CA . PHE A 1 95 ? 11.272 0.743 -6.736 1.00 96.69 95 PHE A CA 1
ATOM 731 C C . PHE A 1 95 ? 12.260 -0.430 -6.743 1.00 96.69 95 PHE A C 1
ATOM 733 O O . PHE A 1 95 ? 12.140 -1.294 -7.612 1.00 96.69 95 PHE A O 1
ATOM 740 N N . CYS A 1 96 ? 13.176 -0.507 -5.768 1.00 96.88 96 CYS A N 1
ATOM 741 C CA . CYS A 1 96 ? 14.106 -1.633 -5.640 1.00 96.88 96 CYS A CA 1
ATOM 742 C C . CYS A 1 96 ? 13.356 -2.965 -5.560 1.00 96.88 96 CYS A C 1
ATOM 744 O O . CYS A 1 96 ? 13.637 -3.864 -6.345 1.00 96.88 96 CYS A O 1
ATOM 746 N N . LEU A 1 97 ? 12.356 -3.062 -4.679 1.00 97.06 97 LEU A N 1
ATOM 747 C CA . LEU A 1 97 ? 11.592 -4.295 -4.460 1.00 97.06 97 LEU A CA 1
ATOM 748 C C . LEU A 1 97 ? 10.879 -4.792 -5.722 1.00 97.06 97 LEU A C 1
ATOM 750 O O . LEU A 1 97 ? 10.863 -5.991 -5.998 1.00 97.06 97 LEU A O 1
ATOM 754 N N . GLU A 1 98 ? 10.280 -3.884 -6.491 1.00 96.69 98 GLU A N 1
ATOM 755 C CA . GLU A 1 98 ? 9.601 -4.243 -7.735 1.00 96.69 98 GLU A CA 1
ATOM 756 C C . GLU A 1 98 ? 10.607 -4.701 -8.803 1.00 96.69 98 GLU A C 1
ATOM 758 O O . GLU A 1 98 ? 10.402 -5.722 -9.455 1.00 96.69 98 GLU A O 1
ATOM 763 N N . VAL A 1 99 ? 11.733 -3.996 -8.951 1.00 96.62 99 VAL A N 1
ATOM 764 C CA . VAL A 1 99 ? 12.776 -4.353 -9.924 1.00 96.62 99 VAL A CA 1
ATOM 765 C C . VAL A 1 99 ? 13.486 -5.655 -9.557 1.00 96.62 99 VAL A C 1
ATOM 767 O O . VAL A 1 99 ? 13.811 -6.432 -10.449 1.00 96.62 99 VAL A O 1
ATOM 770 N N . GLU A 1 100 ? 13.711 -5.936 -8.277 1.00 95.75 100 GLU A N 1
ATOM 771 C CA . GLU A 1 100 ? 14.281 -7.212 -7.829 1.00 95.75 100 GLU A CA 1
ATOM 772 C C . GLU A 1 100 ? 13.368 -8.394 -8.166 1.00 95.75 100 GLU A C 1
ATOM 774 O O . GLU A 1 100 ? 13.856 -9.468 -8.521 1.00 95.75 100 GLU A O 1
ATOM 779 N N . ALA A 1 101 ? 12.051 -8.191 -8.099 1.00 95.50 101 ALA A N 1
ATOM 780 C CA . ALA A 1 101 ? 11.071 -9.216 -8.427 1.00 95.50 101 ALA A CA 1
ATOM 781 C C . ALA A 1 101 ? 10.871 -9.395 -9.943 1.00 95.50 101 ALA A C 1
ATOM 783 O O . ALA A 1 101 ? 10.808 -10.527 -10.424 1.00 95.50 101 ALA A O 1
ATOM 784 N N . GLU A 1 102 ? 10.780 -8.303 -10.707 1.00 95.12 102 GLU A N 1
ATOM 785 C CA . GLU A 1 102 ? 10.520 -8.345 -12.157 1.00 95.12 102 GLU A CA 1
ATOM 786 C C . GLU A 1 102 ? 11.798 -8.440 -13.015 1.00 95.12 102 GLU A C 1
ATOM 788 O O . GLU A 1 102 ? 11.752 -8.814 -14.189 1.00 95.12 102 GLU A O 1
ATOM 793 N N . GLY A 1 103 ? 12.951 -8.102 -12.440 1.00 94.56 103 GLY A N 1
ATOM 794 C CA . GLY A 1 103 ? 14.263 -8.073 -13.077 1.00 94.56 103 GLY A CA 1
ATOM 795 C C . GLY A 1 103 ? 14.682 -6.699 -13.620 1.00 94.56 103 GLY A C 1
ATOM 796 O O . GLY A 1 103 ? 13.871 -5.830 -13.941 1.00 94.56 103 GLY A O 1
ATOM 797 N N . ASN A 1 104 ? 15.994 -6.531 -13.819 1.00 93.06 104 ASN A N 1
ATOM 798 C CA . ASN A 1 104 ? 16.633 -5.275 -14.259 1.00 93.06 104 ASN A CA 1
ATOM 799 C C . ASN A 1 104 ? 16.278 -4.821 -15.689 1.00 93.06 104 ASN A C 1
ATOM 801 O O . ASN A 1 104 ? 16.687 -3.744 -16.109 1.00 93.06 104 ASN A O 1
ATOM 805 N N . GLN A 1 105 ? 15.570 -5.652 -16.456 1.00 94.06 105 GLN A N 1
ATOM 806 C CA . GLN A 1 105 ? 15.080 -5.329 -17.804 1.00 94.06 105 GLN A CA 1
ATOM 807 C C . GLN A 1 105 ? 13.556 -5.121 -17.828 1.00 94.06 105 GLN A C 1
ATOM 809 O O . GLN A 1 105 ? 12.963 -5.000 -18.900 1.00 94.06 105 GLN A O 1
ATOM 814 N N . SER A 1 106 ? 12.911 -5.115 -16.658 1.00 94.81 106 SER A N 1
ATOM 815 C CA . SER A 1 106 ? 11.481 -4.852 -16.522 1.00 94.81 106 SER A CA 1
ATOM 816 C C . SER A 1 106 ? 11.124 -3.437 -16.969 1.00 94.81 106 SER A C 1
ATOM 818 O O . SER A 1 106 ? 11.950 -2.519 -16.972 1.00 94.81 106 SER A O 1
ATOM 820 N N . LYS A 1 107 ? 9.843 -3.238 -17.299 1.00 93.50 107 LYS A N 1
ATOM 821 C CA . LYS A 1 107 ? 9.316 -1.900 -17.576 1.00 93.50 107 LYS A CA 1
ATOM 822 C C . LYS A 1 107 ? 9.507 -0.972 -16.374 1.00 93.50 107 LYS A C 1
ATOM 824 O O . LYS A 1 107 ? 9.851 0.187 -16.577 1.00 93.50 107 LYS A O 1
ATOM 829 N N . CYS A 1 108 ? 9.332 -1.483 -15.150 1.00 94.44 108 CYS A N 1
ATOM 830 C CA . CYS A 1 108 ? 9.590 -0.715 -13.936 1.00 94.44 108 CYS A CA 1
ATOM 831 C C . CYS A 1 108 ? 11.036 -0.201 -13.904 1.00 94.44 108 CYS A C 1
ATOM 833 O O . CYS A 1 108 ? 11.240 1.004 -13.770 1.00 94.44 108 CYS A O 1
ATOM 835 N N . ALA A 1 109 ? 12.023 -1.082 -14.115 1.00 95.06 109 ALA A N 1
ATOM 836 C CA . ALA A 1 109 ? 13.443 -0.721 -14.114 1.00 95.06 109 ALA A CA 1
ATOM 837 C C . ALA A 1 109 ? 13.779 0.349 -15.163 1.00 95.06 109 ALA A C 1
ATOM 839 O O . ALA A 1 109 ? 14.468 1.322 -14.860 1.00 95.06 109 ALA A O 1
ATOM 840 N N . ILE A 1 110 ? 13.262 0.191 -16.385 1.00 94.88 110 ILE A N 1
ATOM 841 C CA . ILE A 1 110 ? 13.506 1.124 -17.492 1.00 94.88 110 ILE A CA 1
ATOM 842 C C . ILE A 1 110 ? 12.879 2.494 -17.206 1.00 94.88 110 ILE A C 1
ATOM 844 O O . ILE A 1 110 ? 13.558 3.512 -17.328 1.00 94.88 110 ILE A O 1
ATOM 848 N N . ASP A 1 111 ? 11.604 2.525 -16.807 1.00 93.88 111 ASP A N 1
ATOM 849 C CA . ASP A 1 111 ? 10.870 3.772 -16.564 1.00 93.88 111 ASP A CA 1
ATOM 850 C C . ASP A 1 111 ? 11.411 4.528 -15.333 1.00 93.88 111 ASP A C 1
ATOM 852 O O . ASP A 1 111 ? 11.357 5.756 -15.284 1.00 93.88 111 ASP A O 1
ATOM 856 N N . GLY A 1 112 ? 11.935 3.813 -14.332 1.00 93.00 112 GLY A N 1
ATOM 857 C CA . GLY A 1 112 ? 12.442 4.404 -13.091 1.00 93.00 112 GLY A CA 1
ATOM 858 C C . GLY A 1 112 ? 13.900 4.860 -13.125 1.00 93.00 112 GLY A C 1
ATOM 859 O O . GLY A 1 112 ? 14.297 5.627 -12.247 1.00 93.00 112 GLY A O 1
ATOM 860 N N . LEU A 1 113 ? 14.690 4.451 -14.125 1.00 92.19 113 LEU A N 1
ATOM 861 C CA . LEU A 1 113 ? 16.140 4.679 -14.159 1.00 92.19 113 LEU A CA 1
ATOM 862 C C . LEU A 1 113 ? 16.527 6.162 -14.045 1.00 92.19 113 LEU A C 1
ATOM 864 O O . LEU A 1 113 ? 17.468 6.499 -13.332 1.00 92.19 113 LEU A O 1
ATOM 868 N N . SER A 1 114 ? 15.801 7.064 -14.713 1.00 90.75 114 SER A N 1
ATOM 869 C CA . SER A 1 114 ? 16.089 8.506 -14.660 1.00 90.75 114 SER A CA 1
ATOM 870 C C . SER A 1 114 ? 15.749 9.155 -13.319 1.00 90.75 114 SER A C 1
ATOM 872 O O . SER A 1 114 ? 16.279 10.220 -13.012 1.00 90.75 114 SER A O 1
ATOM 874 N N . THR A 1 115 ? 14.844 8.547 -12.551 1.00 90.81 115 THR A N 1
ATOM 875 C CA . THR A 1 115 ? 14.307 9.106 -11.302 1.00 90.81 115 THR A CA 1
ATOM 876 C C . THR A 1 115 ? 15.018 8.533 -10.082 1.00 90.81 115 THR A C 1
ATOM 878 O O . THR A 1 115 ? 15.351 9.275 -9.162 1.00 90.81 115 THR A O 1
ATOM 881 N N . PHE A 1 116 ? 15.259 7.221 -10.071 1.00 90.81 116 PHE A N 1
ATOM 882 C CA . PHE A 1 116 ? 15.796 6.499 -8.915 1.00 90.81 116 PHE A CA 1
ATOM 883 C C . PHE A 1 116 ? 17.238 6.020 -9.108 1.00 90.81 116 PHE A C 1
ATOM 885 O O . PHE A 1 116 ? 17.882 5.662 -8.126 1.00 90.81 116 PHE A O 1
ATOM 892 N N . GLY A 1 117 ? 17.761 6.040 -10.337 1.00 89.75 117 GLY A N 1
ATOM 893 C CA . GLY A 1 117 ? 19.065 5.464 -10.657 1.00 89.75 117 GLY A CA 1
ATOM 894 C C . GLY A 1 117 ? 19.026 3.939 -10.781 1.00 89.75 117 GLY A C 1
ATOM 895 O O . GLY A 1 117 ? 17.968 3.332 -10.961 1.00 89.75 117 GLY A O 1
ATOM 896 N N . SER A 1 118 ? 20.204 3.317 -10.741 1.00 89.38 118 SER A N 1
ATOM 897 C CA . SER A 1 118 ? 20.338 1.860 -10.768 1.00 89.38 118 SER A CA 1
ATOM 898 C C . SER A 1 118 ? 20.048 1.274 -9.389 1.00 89.38 118 SER A C 1
ATOM 900 O O . SER A 1 118 ? 20.560 1.769 -8.390 1.00 89.38 118 SER A O 1
ATOM 902 N N . VAL A 1 119 ? 19.310 0.161 -9.330 1.00 90.12 119 VAL A N 1
ATOM 903 C CA . VAL A 1 119 ? 19.063 -0.571 -8.071 1.00 90.12 119 VAL A CA 1
ATOM 904 C C . VAL A 1 119 ? 20.366 -1.015 -7.404 1.00 90.12 119 VAL A C 1
ATOM 906 O O . VAL A 1 119 ? 20.456 -1.013 -6.185 1.00 90.12 119 VAL A O 1
ATOM 909 N N . ALA A 1 120 ? 21.406 -1.326 -8.186 1.00 87.88 120 ALA A N 1
ATOM 910 C CA . ALA A 1 120 ? 22.708 -1.721 -7.645 1.00 87.88 120 ALA A CA 1
ATOM 911 C C . ALA A 1 120 ? 23.404 -0.613 -6.829 1.00 87.88 120 ALA A C 1
ATOM 913 O O . ALA A 1 120 ? 24.297 -0.920 -6.042 1.00 87.88 120 ALA A O 1
ATOM 914 N N . ASP A 1 121 ? 22.997 0.646 -7.012 1.00 88.00 121 ASP A N 1
ATOM 915 C CA . ASP A 1 121 ? 23.557 1.803 -6.309 1.00 88.00 121 ASP A CA 1
ATOM 916 C C . ASP A 1 121 ? 22.739 2.177 -5.057 1.00 88.00 121 ASP A C 1
ATOM 918 O O . ASP A 1 121 ? 23.117 3.091 -4.325 1.00 88.00 121 ASP A O 1
ATOM 922 N N . LEU A 1 122 ? 21.612 1.498 -4.808 1.00 89.44 122 LEU A N 1
ATOM 923 C CA . LEU A 1 122 ? 20.694 1.787 -3.709 1.00 89.44 122 LEU A CA 1
ATOM 924 C C . LEU A 1 122 ? 20.843 0.742 -2.600 1.00 89.44 122 LEU A C 1
ATOM 926 O O . LEU A 1 122 ? 20.550 -0.436 -2.787 1.00 89.44 122 LEU A O 1
ATOM 930 N N . ASN A 1 123 ? 21.254 1.177 -1.410 1.00 92.25 123 ASN A N 1
ATOM 931 C CA . ASN A 1 123 ? 21.325 0.313 -0.235 1.00 92.25 123 ASN A CA 1
ATOM 932 C C . ASN A 1 123 ? 19.978 0.288 0.510 1.00 92.25 123 ASN A C 1
ATOM 934 O O . ASN A 1 123 ? 19.750 1.062 1.442 1.00 92.25 123 ASN A O 1
ATOM 938 N N . HIS A 1 124 ? 19.062 -0.591 0.092 1.00 94.06 124 HIS A N 1
ATOM 939 C CA . HIS A 1 124 ? 17.717 -0.698 0.681 1.00 94.06 124 HIS A CA 1
ATOM 940 C C . HIS A 1 124 ? 17.562 -1.790 1.745 1.00 94.06 124 HIS A C 1
ATOM 942 O O . HIS A 1 124 ? 16.553 -1.795 2.451 1.00 94.06 124 HIS A O 1
ATOM 948 N N . ASN A 1 125 ? 18.548 -2.680 1.897 1.00 95.44 125 ASN A N 1
ATOM 949 C CA . ASN A 1 125 ? 18.443 -3.862 2.762 1.00 95.44 125 ASN A CA 1
ATOM 950 C C . ASN A 1 125 ? 18.170 -3.510 4.228 1.00 95.44 125 ASN A C 1
ATOM 952 O O . ASN A 1 125 ? 17.293 -4.108 4.836 1.00 95.44 125 ASN A O 1
ATOM 956 N N . THR A 1 126 ? 18.853 -2.504 4.783 1.00 95.56 126 THR A N 1
ATOM 957 C CA . THR A 1 126 ? 18.664 -2.120 6.192 1.00 95.56 126 THR A CA 1
ATOM 958 C C . THR A 1 126 ? 17.230 -1.667 6.471 1.00 95.56 126 THR A C 1
ATOM 960 O O . THR A 1 126 ? 16.610 -2.129 7.423 1.00 95.56 126 THR A O 1
ATOM 963 N N . LEU A 1 127 ? 16.674 -0.789 5.624 1.00 96.62 127 LEU A N 1
ATOM 964 C CA . LEU A 1 127 ? 15.295 -0.324 5.798 1.00 96.62 127 LEU A CA 1
ATOM 965 C C . LEU A 1 127 ? 14.292 -1.466 5.591 1.00 96.62 127 LEU A C 1
ATOM 967 O O . LEU A 1 127 ? 13.298 -1.548 6.310 1.00 96.62 127 LEU A O 1
ATOM 971 N N . LEU A 1 128 ? 14.550 -2.344 4.616 1.00 97.44 128 LEU A N 1
ATOM 972 C CA . LEU A 1 128 ? 13.724 -3.520 4.361 1.00 97.44 128 LEU A CA 1
ATOM 973 C C . LEU A 1 128 ? 13.687 -4.458 5.574 1.00 97.44 128 LEU A C 1
ATOM 975 O O . LEU A 1 128 ? 12.598 -4.806 6.031 1.00 97.44 128 LEU A O 1
ATOM 979 N N . ASP A 1 129 ? 14.851 -4.836 6.100 1.00 97.25 129 ASP A N 1
ATOM 980 C CA . ASP A 1 129 ? 14.983 -5.749 7.237 1.00 97.25 129 ASP A CA 1
ATOM 981 C C . ASP A 1 129 ? 14.297 -5.187 8.487 1.00 97.25 129 ASP A C 1
ATOM 983 O O . ASP A 1 129 ? 13.557 -5.908 9.169 1.00 97.25 129 ASP A O 1
ATOM 987 N N . ASP A 1 130 ? 14.474 -3.891 8.757 1.00 97.19 130 ASP A N 1
ATOM 988 C CA . ASP A 1 130 ? 13.830 -3.232 9.889 1.00 97.19 130 ASP A CA 1
ATOM 989 C C . ASP A 1 130 ? 12.303 -3.201 9.720 1.00 97.19 130 ASP A C 1
ATOM 991 O O . ASP A 1 130 ? 11.582 -3.589 10.638 1.00 97.19 130 ASP A O 1
ATOM 995 N N . LEU A 1 131 ? 11.778 -2.832 8.544 1.00 97.31 131 LEU A N 1
ATOM 996 C CA . LEU A 1 131 ? 10.330 -2.869 8.285 1.00 97.31 131 LEU A CA 1
ATOM 997 C C . LEU A 1 131 ? 9.763 -4.288 8.421 1.00 97.31 131 LEU A C 1
ATOM 999 O O . LEU A 1 131 ? 8.707 -4.479 9.028 1.00 97.31 131 LEU A O 1
ATOM 1003 N N . GLU A 1 132 ? 10.450 -5.302 7.897 1.00 96.19 132 GLU A N 1
ATOM 1004 C CA . GLU A 1 132 ? 10.028 -6.695 8.061 1.00 96.19 132 GLU A CA 1
ATOM 1005 C C . GLU A 1 132 ? 10.031 -7.131 9.531 1.00 96.19 132 GLU A C 1
ATOM 1007 O O . GLU A 1 132 ? 9.151 -7.893 9.947 1.00 96.19 132 GLU A O 1
ATOM 1012 N N . SER A 1 133 ? 10.996 -6.658 10.321 1.00 95.69 133 SER A N 1
ATOM 1013 C CA . SER A 1 133 ? 11.042 -6.871 11.768 1.00 95.69 133 SER A CA 1
ATOM 1014 C C . SER A 1 133 ? 9.834 -6.239 12.462 1.00 95.69 133 SER A C 1
ATOM 1016 O O . SER A 1 133 ? 9.167 -6.907 13.254 1.00 95.69 133 SER A O 1
ATOM 1018 N N . GLU A 1 134 ? 9.467 -5.009 12.097 1.00 95.31 134 GLU A N 1
ATOM 1019 C CA . GLU A 1 134 ? 8.292 -4.321 12.647 1.00 95.31 134 GLU A CA 1
ATOM 1020 C C . GLU A 1 134 ? 6.990 -5.070 12.351 1.00 95.31 134 GLU A C 1
ATOM 1022 O O . GLU A 1 134 ? 6.188 -5.304 13.255 1.00 95.31 134 GLU A O 1
ATOM 1027 N N . PHE A 1 135 ? 6.796 -5.543 11.116 1.00 94.19 135 PHE A N 1
ATOM 1028 C CA . PHE A 1 135 ? 5.620 -6.347 10.759 1.00 94.19 135 PHE A CA 1
ATOM 1029 C C . PHE A 1 135 ? 5.553 -7.691 11.500 1.00 94.19 135 PHE A C 1
ATOM 1031 O O . PHE A 1 135 ? 4.453 -8.196 11.759 1.00 94.19 135 PHE A O 1
ATOM 1038 N N . LYS A 1 136 ? 6.706 -8.284 11.836 1.00 91.56 136 LYS A N 1
ATOM 1039 C CA . LYS A 1 136 ? 6.794 -9.506 12.656 1.00 91.56 136 LYS A CA 1
ATOM 1040 C C . LYS A 1 136 ? 6.506 -9.217 14.129 1.00 91.56 136 LYS A C 1
ATOM 1042 O O . LYS A 1 136 ? 5.855 -10.030 14.781 1.00 91.56 136 LYS A O 1
ATOM 1047 N N . ALA A 1 137 ? 6.985 -8.089 14.647 1.00 90.44 137 ALA A N 1
ATOM 1048 C CA . ALA A 1 137 ? 6.844 -7.707 16.048 1.00 90.44 137 ALA A CA 1
ATOM 1049 C C . ALA A 1 137 ? 5.422 -7.244 16.383 1.00 90.44 137 ALA A C 1
ATOM 1051 O O . ALA A 1 137 ? 4.865 -7.620 17.416 1.00 90.44 137 ALA A O 1
ATOM 1052 N N . GLN A 1 138 ? 4.827 -6.440 15.506 1.00 88.19 138 GLN A N 1
ATOM 1053 C CA . GLN A 1 138 ? 3.532 -5.822 15.726 1.00 88.19 138 GLN A CA 1
ATOM 1054 C C . GLN A 1 138 ? 2.784 -5.723 14.404 1.00 88.19 138 GLN A C 1
ATOM 1056 O O . GLN A 1 138 ? 3.069 -4.862 13.583 1.00 88.19 138 GLN A O 1
ATOM 1061 N N . SER A 1 139 ? 1.770 -6.563 14.221 1.00 91.81 139 S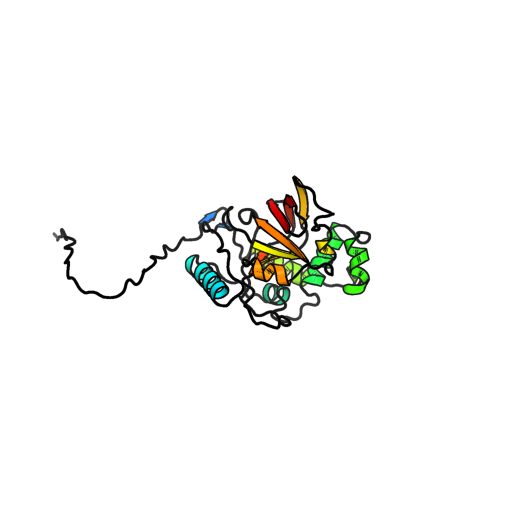ER A N 1
ATOM 1062 C CA . SER A 1 139 ? 0.845 -6.452 13.098 1.00 91.81 139 SER A CA 1
ATOM 1063 C C . SER A 1 139 ? -0.587 -6.749 13.509 1.00 91.81 139 SER A C 1
ATOM 1065 O O . SER A 1 139 ? -0.865 -7.463 14.479 1.00 91.81 139 SER A O 1
ATOM 1067 N N . PHE A 1 140 ? -1.499 -6.160 12.748 1.00 93.12 140 PHE A N 1
ATOM 1068 C CA . PHE A 1 140 ? -2.933 -6.280 12.903 1.00 93.12 140 PHE A CA 1
ATOM 1069 C C . PHE A 1 140 ? -3.540 -6.843 11.628 1.00 93.12 140 PHE A C 1
ATOM 1071 O O . PHE A 1 140 ? -3.087 -6.549 10.522 1.00 93.12 140 PHE A O 1
ATOM 1078 N N . PHE A 1 141 ? -4.606 -7.605 11.813 1.00 93.81 141 PHE A N 1
ATOM 1079 C CA . PHE A 1 141 ? -5.503 -8.036 10.753 1.00 93.81 141 PHE A CA 1
ATOM 1080 C C . PHE A 1 141 ? -6.858 -7.406 11.033 1.00 93.81 141 PHE A C 1
ATOM 1082 O O . PHE A 1 141 ? -7.412 -7.597 12.119 1.00 93.81 141 PHE A O 1
ATOM 1089 N N . PHE A 1 142 ? -7.379 -6.643 10.083 1.00 93.75 142 PHE A N 1
ATOM 1090 C CA . PHE A 1 142 ? -8.691 -6.010 10.219 1.00 93.75 142 PHE A CA 1
ATOM 1091 C C . PHE A 1 142 ? -9.787 -6.935 9.714 1.00 93.75 142 PHE A C 1
ATOM 1093 O O . PHE A 1 142 ? -9.504 -7.946 9.082 1.00 93.75 142 PHE A O 1
ATOM 1100 N N . ASP A 1 143 ? -11.049 -6.628 9.995 1.00 92.81 143 ASP A N 1
ATOM 1101 C CA . ASP A 1 143 ? -12.127 -7.471 9.494 1.00 92.81 143 ASP A CA 1
ATOM 1102 C C . ASP A 1 143 ? -12.241 -7.434 7.954 1.00 92.81 143 ASP A C 1
ATOM 1104 O O . ASP A 1 143 ? -11.745 -6.538 7.267 1.00 92.81 143 ASP A O 1
ATOM 1108 N N . SER A 1 144 ? -12.959 -8.408 7.394 1.00 92.94 144 SER A N 1
ATOM 1109 C CA . SER A 1 144 ? -13.152 -8.542 5.941 1.00 92.94 144 SER A CA 1
ATOM 1110 C C . SER A 1 144 ? -13.952 -7.401 5.298 1.00 92.94 144 SER A C 1
ATOM 1112 O O . SER A 1 144 ? -13.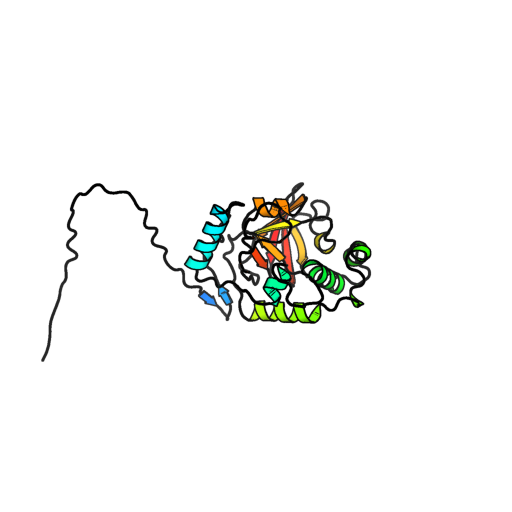992 -7.294 4.071 1.00 92.94 144 SER A O 1
ATOM 1114 N N . LYS A 1 145 ? -14.605 -6.551 6.100 1.00 95.12 145 LYS A N 1
ATOM 1115 C CA . LYS A 1 145 ? -15.371 -5.386 5.632 1.00 95.12 145 LYS A CA 1
ATOM 1116 C C . LYS A 1 145 ? -14.522 -4.121 5.578 1.00 95.12 145 LYS A C 1
ATOM 1118 O O . LYS A 1 145 ? -14.972 -3.120 5.021 1.00 95.12 145 LYS A O 1
ATOM 1123 N N . SER A 1 146 ? -13.333 -4.155 6.166 1.00 97.19 146 SER A N 1
ATOM 1124 C CA . SER A 1 146 ? -12.429 -3.022 6.236 1.00 97.19 146 SER A CA 1
ATOM 1125 C C . SER A 1 146 ? -11.896 -2.684 4.849 1.00 97.19 146 SER A C 1
ATOM 1127 O O . SER A 1 146 ? -11.457 -3.558 4.097 1.00 97.19 146 SER A O 1
ATOM 1129 N N . ILE A 1 147 ? -11.964 -1.397 4.512 1.00 97.88 147 ILE A N 1
ATOM 1130 C CA . ILE A 1 147 ? -11.550 -0.857 3.219 1.00 97.88 147 ILE A CA 1
ATOM 1131 C C . ILE A 1 147 ? -10.553 0.265 3.466 1.00 97.88 147 ILE A C 1
ATOM 1133 O O . ILE A 1 147 ? -10.788 1.136 4.302 1.00 97.88 147 ILE A O 1
ATOM 1137 N N . VAL A 1 148 ? -9.481 0.264 2.685 1.00 98.12 148 VAL A N 1
ATOM 1138 C CA . VAL A 1 148 ? -8.510 1.358 2.607 1.00 98.12 148 VAL A CA 1
ATOM 1139 C C . VAL A 1 148 ? -8.337 1.796 1.161 1.00 98.12 148 VAL A C 1
ATOM 1141 O O . VAL A 1 148 ? -8.758 1.113 0.220 1.00 98.12 148 VAL A O 1
ATOM 1144 N N . TYR A 1 149 ? -7.746 2.967 0.981 1.00 97.56 149 TYR A N 1
ATOM 1145 C CA . TYR A 1 149 ? -7.630 3.631 -0.304 1.00 97.56 149 TYR A CA 1
ATOM 1146 C C . TYR A 1 149 ? -6.195 4.056 -0.579 1.00 97.56 149 TYR A C 1
ATOM 1148 O O . TYR A 1 149 ? -5.455 4.425 0.334 1.00 97.56 149 TYR A O 1
ATOM 1156 N N . LYS A 1 150 ? -5.814 4.058 -1.856 1.00 96.00 150 LYS A N 1
ATOM 1157 C CA . LYS A 1 150 ? -4.516 4.566 -2.297 1.00 96.00 150 LYS A CA 1
ATOM 1158 C C . LYS A 1 150 ? -4.634 5.296 -3.624 1.00 96.00 150 LYS A C 1
ATOM 1160 O O . LYS A 1 150 ? -5.147 4.731 -4.583 1.00 96.00 150 LYS A O 1
ATOM 1165 N N . GLY A 1 151 ? -4.149 6.531 -3.677 1.00 94.62 151 GLY A N 1
ATOM 1166 C CA . GLY A 1 151 ? -3.927 7.221 -4.943 1.00 94.62 151 GLY A CA 1
ATOM 1167 C C . GLY A 1 151 ? -2.641 6.736 -5.588 1.00 94.62 151 GLY A C 1
ATOM 1168 O O . GLY A 1 151 ? -1.621 6.584 -4.913 1.00 94.62 151 GLY A O 1
ATOM 1169 N N . ILE A 1 152 ? -2.704 6.485 -6.887 1.00 91.94 152 ILE A N 1
ATOM 1170 C CA . ILE A 1 152 ? -1.577 6.054 -7.700 1.00 91.94 152 ILE A CA 1
ATOM 1171 C C . ILE A 1 152 ? -1.183 7.199 -8.614 1.00 91.94 152 ILE A C 1
ATOM 1173 O O . ILE A 1 152 ? -1.938 7.602 -9.504 1.00 91.94 152 ILE A O 1
ATOM 1177 N N . SER A 1 153 ? 0.007 7.728 -8.357 1.00 86.06 153 SER A N 1
ATOM 1178 C CA . SER A 1 153 ? 0.639 8.719 -9.210 1.00 86.06 153 SER A CA 1
ATOM 1179 C C . SER A 1 153 ? 1.400 8.034 -10.340 1.00 86.06 153 SER A C 1
ATOM 1181 O O . SER A 1 153 ? 2.017 6.985 -10.148 1.00 86.06 153 SER A O 1
ATOM 1183 N N . SER A 1 154 ? 1.363 8.637 -11.526 1.00 83.56 154 SER A N 1
ATOM 1184 C CA . SER A 1 154 ? 2.015 8.116 -12.730 1.00 83.56 154 SER A CA 1
ATOM 1185 C C . SER A 1 154 ? 3.541 8.243 -12.715 1.00 83.56 154 SER A C 1
ATOM 1187 O O . SER A 1 154 ? 4.200 7.676 -13.576 1.00 83.56 154 SER A O 1
ATOM 1189 N N . ASP A 1 155 ? 4.110 8.998 -11.774 1.00 85.56 155 ASP A N 1
ATOM 1190 C CA . ASP A 1 155 ? 5.561 9.151 -11.590 1.00 85.56 155 ASP A CA 1
ATOM 1191 C C . ASP A 1 155 ? 6.200 7.991 -10.802 1.00 85.56 155 ASP A C 1
ATOM 1193 O O . ASP A 1 155 ? 7.422 7.933 -10.670 1.00 85.56 155 ASP A O 1
ATOM 1197 N N . LYS A 1 156 ? 5.390 7.049 -10.300 1.00 90.75 156 LYS A N 1
ATOM 1198 C CA . LYS A 1 156 ? 5.827 5.873 -9.538 1.00 90.75 156 LYS A CA 1
ATOM 1199 C C . LYS A 1 156 ? 5.704 4.607 -10.407 1.00 90.75 156 LYS A C 1
ATOM 1201 O O . LYS A 1 156 ? 4.640 3.984 -10.427 1.00 90.75 156 LYS A O 1
ATOM 1206 N N . PRO A 1 157 ? 6.774 4.188 -11.114 1.00 92.12 157 PRO A N 1
ATOM 1207 C CA . PRO A 1 157 ? 6.715 3.140 -12.139 1.00 92.12 157 PRO A CA 1
ATOM 1208 C C . PRO A 1 157 ? 6.357 1.756 -11.583 1.00 92.12 157 PRO A C 1
ATOM 1210 O O . PRO A 1 157 ? 5.731 0.958 -12.278 1.00 92.12 157 PRO A O 1
ATOM 1213 N N . TYR A 1 158 ? 6.653 1.496 -10.308 1.00 93.38 158 TYR A N 1
ATOM 1214 C CA . TYR A 1 158 ? 6.248 0.275 -9.602 1.00 93.38 158 TYR A CA 1
ATOM 1215 C C . TYR A 1 158 ? 4.724 0.144 -9.414 1.00 93.38 158 TYR A C 1
ATOM 1217 O O . TYR A 1 158 ? 4.228 -0.898 -8.986 1.00 93.38 158 TYR A O 1
ATOM 1225 N N . TYR A 1 159 ? 3.946 1.169 -9.782 1.00 93.31 159 TYR A N 1
ATOM 1226 C CA . TYR A 1 159 ? 2.489 1.095 -9.858 1.00 93.31 159 TYR A CA 1
ATOM 1227 C C . TYR A 1 159 ? 1.921 1.025 -11.280 1.00 93.31 159 TYR A C 1
ATOM 1229 O O . TYR A 1 159 ? 0.701 1.026 -11.437 1.00 93.31 159 TYR A O 1
ATOM 1237 N N . ASN A 1 160 ? 2.748 0.905 -12.322 1.00 90.94 160 ASN A N 1
ATOM 1238 C CA . ASN A 1 160 ? 2.283 0.872 -13.717 1.00 90.94 160 ASN A CA 1
ATOM 1239 C C . ASN A 1 160 ? 1.265 -0.249 -14.005 1.00 90.94 160 ASN A C 1
ATOM 1241 O O . ASN A 1 160 ? 0.397 -0.102 -14.869 1.00 90.94 160 ASN A O 1
ATOM 1245 N N . LYS A 1 161 ? 1.337 -1.349 -13.249 1.00 92.00 161 LYS A N 1
ATOM 1246 C CA . LYS A 1 161 ? 0.380 -2.465 -13.302 1.00 92.00 161 LYS A CA 1
ATOM 1247 C C . LYS A 1 161 ? -1.010 -2.130 -12.755 1.00 92.00 161 LYS A C 1
ATOM 1249 O O . LYS A 1 161 ? -1.946 -2.875 -13.006 1.00 92.00 161 LYS A O 1
ATOM 1254 N N . PHE A 1 162 ? -1.173 -1.005 -12.059 1.00 93.62 162 PHE A N 1
ATOM 1255 C CA . PHE A 1 162 ? -2.438 -0.540 -11.491 1.00 93.62 162 PHE A CA 1
ATOM 1256 C C . PHE A 1 162 ? -3.032 0.622 -12.284 1.00 93.62 162 PHE A C 1
ATOM 1258 O O . PHE A 1 162 ? -3.299 1.699 -11.750 1.00 93.62 162 PHE A O 1
ATOM 1265 N N . THR A 1 163 ? -3.258 0.404 -13.574 1.00 93.00 163 THR A N 1
ATOM 1266 C CA . THR A 1 163 ? -3.963 1.367 -14.425 1.00 93.00 163 THR A CA 1
ATOM 1267 C C . THR A 1 163 ? -5.214 0.722 -15.013 1.00 93.00 163 THR A C 1
ATOM 1269 O O . THR A 1 163 ? -5.202 -0.479 -15.285 1.00 93.00 163 THR A O 1
ATOM 1272 N N . PRO A 1 164 ? -6.295 1.485 -15.266 1.00 92.62 164 PRO A N 1
ATOM 1273 C CA . PRO A 1 164 ? -7.492 0.938 -15.904 1.00 92.62 164 PRO A CA 1
ATOM 1274 C C . PRO A 1 164 ? -7.224 0.243 -17.245 1.00 92.62 164 PRO A C 1
ATOM 1276 O O . PRO A 1 164 ? -7.951 -0.666 -17.620 1.00 92.62 164 PRO A O 1
ATOM 1279 N N . SER A 1 165 ? -6.176 0.656 -17.962 1.00 92.69 165 SER A N 1
ATOM 1280 C CA . SER A 1 165 ? -5.729 0.030 -19.210 1.00 92.69 165 SER A CA 1
ATOM 1281 C C . SER A 1 165 ? -4.917 -1.254 -19.020 1.00 92.69 165 SER A C 1
ATOM 1283 O O . SER A 1 165 ? -4.800 -2.022 -19.969 1.00 92.69 165 SER A O 1
ATOM 1285 N N . ALA A 1 166 ? -4.323 -1.469 -17.843 1.00 92.44 166 ALA A N 1
ATOM 1286 C CA . ALA A 1 166 ? -3.479 -2.627 -17.543 1.00 92.44 166 ALA A CA 1
ATOM 1287 C C . ALA A 1 166 ? -4.200 -3.718 -16.734 1.00 92.44 166 ALA A C 1
ATOM 1289 O O . ALA A 1 166 ? -3.655 -4.806 -16.592 1.00 92.44 166 ALA A O 1
ATOM 1290 N N . CYS A 1 167 ? -5.399 -3.441 -16.209 1.00 95.75 167 CYS A N 1
ATOM 1291 C CA . CYS A 1 167 ? -6.162 -4.381 -15.390 1.00 95.75 167 CYS A CA 1
ATOM 1292 C C . CYS A 1 167 ? -7.472 -4.807 -16.057 1.00 95.75 167 CYS A C 1
ATOM 1294 O O . CYS A 1 167 ? -8.224 -3.984 -16.580 1.00 95.75 167 CYS A O 1
ATOM 1296 N N . SER A 1 168 ? -7.804 -6.082 -15.908 1.00 97.38 168 SER A N 1
ATOM 1297 C CA . SER A 1 168 ? -9.103 -6.683 -16.196 1.00 97.38 168 SER A CA 1
ATOM 1298 C C . SER A 1 168 ? -9.699 -7.316 -14.940 1.00 97.38 168 SER A C 1
ATOM 1300 O O . SER A 1 168 ? -9.001 -7.705 -14.005 1.00 97.38 168 SER A O 1
ATOM 1302 N N . VAL A 1 169 ? -11.029 -7.420 -14.893 1.00 98.31 169 VAL A N 1
ATOM 1303 C CA . VAL A 1 169 ? -11.712 -8.095 -13.781 1.00 98.31 169 VAL A CA 1
ATOM 1304 C C . VAL A 1 169 ? -11.299 -9.563 -13.732 1.00 98.31 169 VAL A C 1
ATOM 1306 O O . VAL A 1 169 ? -11.415 -10.277 -14.724 1.00 98.31 169 VAL A O 1
ATOM 1309 N N . GLY A 1 170 ? -10.884 -10.018 -12.552 1.00 97.94 170 GLY A N 1
ATOM 1310 C CA . GLY A 1 170 ? -10.399 -11.373 -12.318 1.00 97.94 170 GLY A CA 1
ATOM 1311 C C . GLY A 1 170 ? -8.881 -11.517 -12.366 1.00 97.94 170 GLY A C 1
ATOM 1312 O O . GLY A 1 170 ? -8.400 -12.550 -11.902 1.00 97.94 170 GLY A O 1
ATOM 1313 N N . ASP A 1 171 ? -8.147 -10.505 -12.841 1.00 98.06 171 ASP A N 1
ATOM 1314 C CA . ASP A 1 171 ? -6.683 -10.519 -12.837 1.00 98.06 171 ASP A CA 1
ATOM 1315 C C . ASP A 1 171 ? -6.142 -10.690 -11.417 1.00 98.06 171 ASP A C 1
ATOM 1317 O O . ASP A 1 171 ? -6.700 -10.158 -10.451 1.00 98.06 171 ASP A O 1
ATOM 1321 N N . ILE A 1 172 ? -5.037 -11.425 -11.313 1.00 97.38 172 ILE A N 1
ATOM 1322 C CA . ILE A 1 172 ? -4.256 -11.581 -10.089 1.00 97.38 172 ILE A CA 1
ATOM 1323 C C . ILE A 1 172 ? -2.938 -10.852 -10.301 1.00 97.38 172 ILE A C 1
ATOM 1325 O O . ILE A 1 172 ? -2.190 -11.175 -11.220 1.00 97.38 172 ILE A O 1
ATOM 1329 N N . ILE A 1 173 ? -2.676 -9.862 -9.456 1.00 95.88 173 ILE A N 1
ATOM 1330 C CA . ILE A 1 173 ? -1.492 -9.011 -9.532 1.00 95.88 173 ILE A CA 1
ATOM 1331 C C . ILE A 1 173 ? -0.615 -9.319 -8.320 1.00 95.88 173 ILE A C 1
ATOM 1333 O O . ILE A 1 173 ? -1.081 -9.215 -7.183 1.00 95.88 173 ILE A O 1
ATOM 1337 N N . ASP A 1 174 ? 0.642 -9.685 -8.553 1.00 95.25 174 ASP A N 1
ATOM 1338 C CA . ASP A 1 174 ? 1.631 -9.849 -7.487 1.00 95.25 174 ASP A CA 1
ATOM 1339 C C . ASP A 1 174 ? 2.101 -8.484 -6.978 1.00 95.25 174 ASP A C 1
ATOM 1341 O O . ASP A 1 174 ? 2.416 -7.585 -7.765 1.00 95.25 174 ASP A O 1
ATOM 1345 N N . ILE A 1 175 ? 2.122 -8.306 -5.657 1.00 94.56 175 ILE A N 1
ATOM 1346 C CA . ILE A 1 175 ? 2.486 -7.051 -5.004 1.00 94.56 175 ILE A CA 1
ATOM 1347 C C . ILE A 1 175 ? 3.766 -7.238 -4.196 1.00 94.56 175 ILE A C 1
ATOM 1349 O O . ILE A 1 175 ? 3.758 -7.802 -3.100 1.00 94.56 175 ILE A O 1
ATOM 1353 N N . TYR A 1 176 ? 4.871 -6.725 -4.731 1.00 95.50 176 TYR A N 1
ATOM 1354 C CA . TYR A 1 176 ? 6.204 -6.861 -4.136 1.00 95.50 176 TYR A CA 1
ATOM 1355 C C . TYR A 1 176 ? 6.571 -5.718 -3.189 1.00 95.50 176 TYR A C 1
ATOM 1357 O O . TYR A 1 176 ? 7.512 -5.845 -2.405 1.00 95.50 176 TYR A O 1
ATOM 1365 N N . THR A 1 177 ? 5.808 -4.629 -3.236 1.00 95.62 177 THR A N 1
ATOM 1366 C CA . THR A 1 177 ? 6.053 -3.386 -2.506 1.00 95.62 177 THR A CA 1
ATOM 1367 C C . THR A 1 177 ? 5.240 -3.309 -1.219 1.00 95.62 177 THR A C 1
ATOM 1369 O O . THR A 1 177 ? 4.199 -3.957 -1.077 1.00 95.62 177 THR A O 1
ATOM 1372 N N . PHE A 1 178 ? 5.665 -2.453 -0.293 1.00 96.50 178 PHE A N 1
ATOM 1373 C CA . PHE A 1 178 ? 4.807 -2.037 0.812 1.00 96.50 178 PHE A CA 1
ATOM 1374 C C . PHE A 1 178 ? 3.715 -1.095 0.293 1.00 96.50 178 PHE A C 1
ATOM 1376 O O . PHE A 1 178 ? 3.904 -0.356 -0.678 1.00 96.50 178 PHE A O 1
ATOM 1383 N N . PHE A 1 179 ? 2.551 -1.105 0.937 1.00 93.50 179 PHE A N 1
ATOM 1384 C CA . PHE A 1 179 ? 1.405 -0.298 0.520 1.00 93.50 179 PHE A CA 1
ATOM 1385 C C . PHE A 1 179 ? 1.015 0.688 1.617 1.00 93.50 179 PHE A C 1
ATOM 1387 O O . PHE A 1 179 ? 0.289 0.345 2.545 1.00 93.50 179 PHE A O 1
ATOM 1394 N N . SER A 1 180 ? 1.480 1.931 1.482 1.00 93.56 180 SER A N 1
ATOM 1395 C CA . SER A 1 180 ? 0.968 3.059 2.268 1.00 93.56 180 SER A CA 1
ATOM 1396 C C . SER A 1 180 ? -0.431 3.420 1.762 1.00 93.56 180 SER A C 1
ATOM 1398 O O . SER A 1 180 ? -0.597 3.764 0.583 1.00 93.56 180 SER A O 1
ATOM 1400 N N . THR A 1 181 ? -1.444 3.253 2.610 1.00 95.69 181 THR A N 1
ATOM 1401 C CA . THR A 1 181 ? -2.862 3.460 2.279 1.00 95.69 181 THR A CA 1
ATOM 1402 C C . THR A 1 181 ? -3.536 4.312 3.343 1.00 95.69 181 THR A C 1
ATOM 1404 O O . THR A 1 181 ? -3.035 4.439 4.449 1.00 95.69 181 THR A O 1
ATOM 1407 N N . THR A 1 182 ? -4.698 4.879 3.048 1.00 95.38 182 THR A N 1
ATOM 1408 C CA . THR A 1 182 ? -5.457 5.681 4.012 1.00 95.38 182 THR A CA 1
ATOM 1409 C C . THR A 1 182 ? -6.889 5.182 4.124 1.00 95.38 182 THR A C 1
ATOM 1411 O O . THR A 1 182 ? -7.471 4.678 3.161 1.00 95.38 182 THR A O 1
ATOM 1414 N N . VAL A 1 183 ? -7.493 5.352 5.296 1.00 96.06 183 VAL A N 1
ATOM 1415 C CA . VAL A 1 183 ? -8.931 5.115 5.486 1.00 96.06 183 VAL A CA 1
ATOM 1416 C C . VAL A 1 183 ? -9.816 6.204 4.857 1.00 96.06 183 VAL A C 1
ATOM 1418 O O . VAL A 1 183 ? -11.031 6.025 4.761 1.00 96.06 183 VAL A O 1
ATOM 1421 N N . SER A 1 184 ? -9.226 7.301 4.360 1.00 94.62 184 SER A N 1
ATOM 1422 C CA . SER A 1 184 ? -9.953 8.396 3.711 1.00 94.62 184 SER A CA 1
ATOM 1423 C C . SER A 1 184 ? -9.883 8.337 2.183 1.00 94.62 184 SER A C 1
ATOM 1425 O O . SER A 1 184 ? -8.853 8.616 1.562 1.00 94.62 184 SER A O 1
ATOM 1427 N N . LYS A 1 185 ? -11.024 8.056 1.541 1.00 94.94 185 LYS A N 1
ATOM 1428 C CA . LYS A 1 185 ? -11.138 8.061 0.069 1.00 94.94 185 LYS A CA 1
ATOM 1429 C C . LYS A 1 185 ? -10.773 9.415 -0.542 1.00 94.94 185 LYS A C 1
ATOM 1431 O O . LYS A 1 185 ? -10.155 9.468 -1.601 1.00 94.94 185 LYS A O 1
ATOM 1436 N N . GLU A 1 186 ? -11.209 10.499 0.090 1.00 91.81 186 GLU A N 1
ATOM 1437 C CA . GLU A 1 186 ? -10.963 11.866 -0.376 1.00 91.81 186 GLU A CA 1
ATOM 1438 C C . GLU A 1 186 ? -9.477 12.190 -0.353 1.00 91.81 186 GLU A C 1
ATOM 1440 O O . GLU A 1 186 ? -8.956 12.692 -1.345 1.00 91.81 186 GLU A O 1
ATOM 1445 N N . ARG A 1 187 ? -8.781 11.813 0.724 1.00 88.88 187 ARG A N 1
ATOM 1446 C CA . ARG A 1 187 ? -7.340 12.016 0.804 1.00 88.88 187 ARG A CA 1
ATOM 1447 C C . ARG A 1 187 ? -6.591 11.198 -0.237 1.00 88.88 187 ARG A C 1
ATOM 1449 O O . ARG A 1 187 ? -5.723 11.735 -0.913 1.00 88.88 187 ARG A O 1
ATOM 1456 N N . ALA A 1 188 ? -6.946 9.926 -0.407 1.00 92.25 188 ALA A N 1
ATOM 1457 C CA . ALA A 1 188 ? -6.295 9.067 -1.391 1.00 92.25 188 ALA A CA 1
ATOM 1458 C C . ALA A 1 188 ? -6.319 9.672 -2.808 1.00 92.25 188 ALA A C 1
ATOM 1460 O O . ALA A 1 188 ? -5.331 9.571 -3.527 1.00 92.25 188 ALA A O 1
ATOM 1461 N N . LYS A 1 189 ? -7.398 10.367 -3.193 1.00 91.69 189 LYS A N 1
ATOM 1462 C CA . LYS A 1 189 ? -7.506 11.040 -4.500 1.00 91.69 189 LYS A CA 1
ATOM 1463 C C . LYS A 1 189 ? -6.505 12.181 -4.708 1.00 91.69 189 LYS A C 1
ATOM 1465 O O . LYS A 1 189 ? -6.232 12.520 -5.853 1.00 91.69 189 LYS A O 1
ATOM 1470 N N . ASN A 1 190 ? -5.949 12.759 -3.646 1.00 88.88 190 ASN A N 1
ATOM 1471 C CA . ASN A 1 190 ? -4.972 13.844 -3.767 1.00 88.88 190 ASN A CA 1
ATOM 1472 C C . ASN A 1 190 ? -3.598 13.350 -4.243 1.00 88.88 190 ASN A C 1
ATOM 1474 O O . ASN A 1 190 ? -2.792 14.155 -4.696 1.00 88.88 190 ASN A O 1
ATOM 1478 N N . TYR A 1 191 ? -3.330 12.043 -4.154 1.00 85.56 191 TYR A N 1
ATOM 1479 C CA . TYR A 1 191 ? -2.029 11.468 -4.498 1.00 85.56 191 TYR A CA 1
ATOM 1480 C C . TYR A 1 191 ? -1.938 10.933 -5.929 1.00 85.56 191 TYR A C 1
ATOM 1482 O O . TYR A 1 191 ? -0.882 10.439 -6.306 1.00 85.56 191 TYR A O 1
ATOM 1490 N N . GLY A 1 192 ? -3.007 10.954 -6.731 1.00 87.38 192 GLY A N 1
ATOM 1491 C CA . GLY A 1 192 ? -2.936 10.364 -8.065 1.00 87.38 192 GLY A CA 1
ATOM 1492 C C . GLY A 1 192 ? -4.237 10.357 -8.855 1.00 87.38 192 GLY A C 1
ATOM 1493 O O . GLY A 1 192 ? -5.320 10.581 -8.318 1.00 87.38 192 GLY A O 1
ATOM 1494 N N . SER A 1 193 ? -4.119 10.079 -10.153 1.00 89.38 193 SER A N 1
ATOM 1495 C CA . SER A 1 193 ? -5.248 10.038 -11.092 1.00 89.38 193 SER A CA 1
ATOM 1496 C C . SER A 1 193 ? -6.034 8.727 -11.035 1.00 89.38 193 SER A C 1
ATOM 1498 O O . SER A 1 193 ? -7.216 8.711 -11.379 1.00 89.38 193 SER A O 1
ATOM 1500 N N . VAL A 1 194 ? -5.398 7.643 -10.583 1.00 95.31 194 VAL A N 1
ATOM 1501 C CA . VAL A 1 194 ? -6.039 6.343 -10.363 1.00 95.31 194 VAL A CA 1
ATOM 1502 C C . VAL A 1 194 ? -6.176 6.100 -8.867 1.00 95.31 194 VAL A C 1
ATOM 1504 O O . VAL A 1 194 ? -5.228 6.263 -8.102 1.00 95.31 194 VAL A O 1
ATOM 1507 N N . LEU A 1 195 ? -7.366 5.686 -8.447 1.00 97.25 195 LEU A N 1
ATOM 1508 C CA . LEU A 1 195 ? -7.676 5.338 -7.072 1.00 97.25 195 LEU A CA 1
ATOM 1509 C C . LEU A 1 195 ? -7.785 3.821 -6.917 1.00 97.25 195 LEU A C 1
ATOM 1511 O O . LEU A 1 195 ? -8.597 3.171 -7.570 1.00 97.25 195 LEU A O 1
ATOM 1515 N N . LEU A 1 196 ? -7.043 3.257 -5.977 1.00 98.00 196 LEU A N 1
ATOM 1516 C CA . LEU A 1 196 ? -7.243 1.885 -5.537 1.00 98.00 196 LEU A CA 1
ATOM 1517 C C . LEU A 1 196 ? -8.184 1.877 -4.345 1.00 98.00 196 LEU A C 1
ATOM 1519 O O . LEU A 1 196 ? -7.962 2.583 -3.360 1.00 98.00 196 LEU A O 1
ATOM 1523 N N . LYS A 1 197 ? -9.223 1.055 -4.433 1.00 98.25 197 LYS A N 1
ATOM 1524 C CA . LYS A 1 197 ? -10.085 0.675 -3.317 1.00 98.25 197 LYS A CA 1
ATOM 1525 C C . LYS A 1 197 ? -9.705 -0.742 -2.917 1.00 98.25 197 LYS A C 1
ATOM 1527 O O . LYS A 1 197 ? -9.853 -1.654 -3.722 1.00 98.25 197 LYS A O 1
ATOM 1532 N N . ILE A 1 198 ? -9.218 -0.932 -1.701 1.00 98.44 198 ILE A N 1
ATOM 1533 C CA . ILE A 1 198 ? -8.559 -2.173 -1.285 1.00 98.44 198 ILE A CA 1
ATOM 1534 C C . ILE A 1 198 ? -9.327 -2.779 -0.112 1.00 98.44 198 ILE A C 1
ATOM 1536 O O . ILE A 1 198 ? -9.588 -2.097 0.875 1.00 98.44 198 ILE A O 1
ATOM 154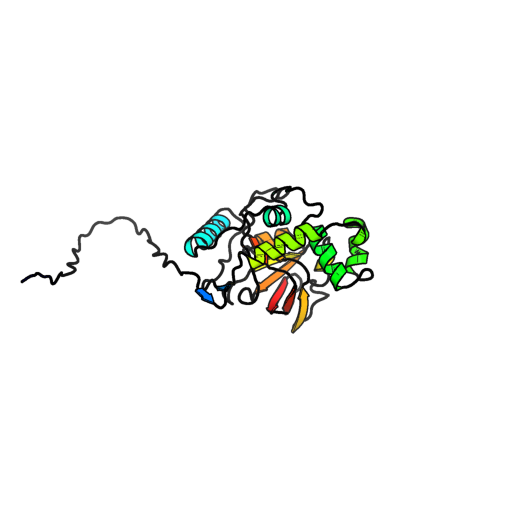0 N N . GLN A 1 199 ? -9.687 -4.057 -0.224 1.00 97.88 199 GLN A N 1
ATOM 1541 C CA . GLN A 1 199 ? -10.288 -4.865 0.846 1.00 97.88 199 GLN A CA 1
ATOM 1542 C C . GLN A 1 199 ? -9.493 -6.162 1.055 1.00 97.88 199 GLN A C 1
ATOM 1544 O O . GLN A 1 199 ? -8.627 -6.487 0.248 1.00 97.88 199 GLN A O 1
ATOM 1549 N N . GLY A 1 200 ? -9.807 -6.943 2.093 1.00 96.50 200 GLY A N 1
ATOM 1550 C CA . GLY A 1 200 ? -9.069 -8.178 2.410 1.00 96.50 200 GLY A CA 1
ATOM 1551 C C . GLY A 1 200 ? -7.964 -8.017 3.445 1.00 96.50 200 GLY A C 1
ATOM 1552 O O . GLY A 1 200 ? -7.004 -8.785 3.457 1.00 96.50 200 GLY A O 1
ATOM 1553 N N . LEU A 1 201 ? -8.086 -7.002 4.298 1.00 95.75 201 LEU A N 1
ATOM 1554 C CA . LEU A 1 201 ? -7.136 -6.710 5.372 1.00 95.75 201 LEU A CA 1
ATOM 1555 C C . LEU A 1 201 ? -7.156 -7.764 6.497 1.00 95.75 201 LEU A C 1
ATOM 1557 O O . LEU A 1 201 ? -6.314 -7.731 7.386 1.00 95.75 201 LEU A O 1
ATOM 1561 N N . ASP A 1 202 ? -8.075 -8.729 6.434 1.00 94.38 202 ASP A N 1
ATOM 1562 C CA . ASP A 1 202 ? -8.129 -9.925 7.282 1.00 94.38 202 ASP A CA 1
ATOM 1563 C C . ASP A 1 202 ? -7.095 -10.989 6.890 1.00 94.38 202 ASP A C 1
ATOM 1565 O O . ASP A 1 202 ? -6.907 -11.970 7.612 1.00 94.38 202 ASP A O 1
ATOM 1569 N N . LYS A 1 203 ? -6.412 -10.810 5.753 1.00 92.69 203 LYS A N 1
ATOM 1570 C CA . LYS A 1 203 ? -5.470 -11.791 5.191 1.00 92.69 203 LYS A CA 1
ATOM 1571 C C . LYS A 1 203 ? -4.016 -11.329 5.186 1.00 92.69 203 LYS A C 1
ATOM 1573 O O . LYS A 1 203 ? -3.123 -12.156 4.993 1.00 92.69 203 LYS A O 1
ATOM 1578 N N . VAL A 1 204 ? -3.767 -10.043 5.406 1.00 93.19 204 VAL A N 1
ATOM 1579 C CA . VAL A 1 204 ? -2.438 -9.428 5.305 1.00 93.19 204 VAL A CA 1
ATOM 1580 C C . VAL A 1 204 ? -2.065 -8.719 6.598 1.00 93.19 204 VAL A C 1
ATOM 1582 O O . VAL A 1 204 ? -2.931 -8.236 7.320 1.00 93.19 204 VAL A O 1
ATOM 1585 N N . ASN A 1 205 ? -0.764 -8.645 6.876 1.00 94.25 205 ASN A N 1
ATOM 1586 C CA . ASN A 1 205 ? -0.261 -7.894 8.017 1.00 94.25 205 ASN A CA 1
ATOM 1587 C C . ASN A 1 205 ? -0.382 -6.395 7.737 1.00 94.25 205 ASN A C 1
ATOM 1589 O O . ASN A 1 205 ? 0.114 -5.905 6.717 1.00 94.25 205 ASN A O 1
ATOM 1593 N N . CYS A 1 206 ? -0.974 -5.668 8.675 1.00 95.94 206 CYS A N 1
ATOM 1594 C CA . CYS A 1 206 ? -1.032 -4.216 8.651 1.00 95.94 206 CYS A CA 1
ATOM 1595 C C . CYS A 1 206 ? -0.396 -3.635 9.910 1.00 95.94 206 CYS A C 1
ATOM 1597 O O . CYS A 1 206 ? -0.541 -4.191 11.000 1.00 95.94 206 CYS A O 1
ATOM 1599 N N . ILE A 1 207 ? 0.235 -2.476 9.778 1.00 95.69 207 ILE A N 1
ATOM 1600 C CA . ILE A 1 207 ? 0.609 -1.635 10.914 1.00 95.69 207 ILE A CA 1
ATOM 1601 C C . ILE A 1 207 ? -0.075 -0.284 10.801 1.00 95.69 207 ILE A C 1
ATOM 1603 O O . ILE A 1 207 ? -0.487 0.129 9.716 1.00 95.69 207 ILE A O 1
ATOM 1607 N N . ILE A 1 208 ? -0.215 0.383 11.945 1.00 95.19 208 ILE A N 1
ATOM 1608 C CA . ILE A 1 208 ? -0.733 1.745 12.026 1.00 95.19 208 ILE A CA 1
ATOM 1609 C C . ILE A 1 208 ? 0.435 2.666 12.364 1.00 95.19 208 ILE A C 1
ATOM 1611 O O . ILE A 1 208 ? 0.873 2.677 13.517 1.00 95.19 208 ILE A O 1
ATOM 1615 N N . PRO A 1 209 ? 0.964 3.410 11.387 1.00 92.94 209 PRO A N 1
ATOM 1616 C CA . PRO A 1 209 ? 1.987 4.411 11.644 1.00 92.94 209 PRO A CA 1
ATOM 1617 C C . PRO A 1 209 ? 1.451 5.604 12.455 1.00 92.94 209 PRO A C 1
ATOM 1619 O O . PRO A 1 209 ? 0.236 5.721 12.668 1.00 92.94 209 PRO A O 1
ATOM 1622 N N . PRO A 1 210 ? 2.312 6.525 12.925 1.00 87.25 210 PRO A N 1
ATOM 1623 C CA . PRO A 1 210 ? 1.860 7.709 13.625 1.00 87.25 210 PRO A CA 1
ATOM 1624 C C . PRO A 1 210 ? 1.090 8.615 12.677 1.00 87.25 210 PRO A C 1
ATOM 1626 O O . PRO A 1 210 ? 1.408 8.769 11.499 1.00 87.25 210 PRO A O 1
ATOM 1629 N N . ILE A 1 211 ? 0.063 9.246 13.233 1.00 83.19 211 ILE A N 1
ATOM 1630 C CA . ILE A 1 211 ? -0.682 10.269 12.526 1.00 83.19 211 ILE A CA 1
ATOM 1631 C C . ILE A 1 211 ? 0.219 11.503 12.457 1.00 83.19 211 ILE A C 1
ATOM 1633 O O . ILE A 1 211 ? 0.387 12.220 13.443 1.00 83.19 211 ILE A O 1
ATOM 1637 N N . THR A 1 212 ? 0.841 11.710 11.302 1.00 74.06 212 THR A N 1
ATOM 1638 C CA . THR A 1 212 ? 1.730 12.843 11.052 1.00 74.06 212 THR A CA 1
ATOM 1639 C C . THR A 1 212 ? 1.235 13.667 9.890 1.00 74.06 212 THR A C 1
ATOM 1641 O O . THR A 1 212 ? 0.506 13.188 9.018 1.00 74.06 212 THR A O 1
ATOM 1644 N N . THR A 1 213 ? 1.678 14.917 9.857 1.00 67.62 213 THR A N 1
ATOM 1645 C CA . THR A 1 213 ? 1.581 15.703 8.643 1.00 67.62 213 THR A CA 1
ATOM 1646 C C . THR A 1 213 ? 2.776 15.420 7.745 1.00 67.62 213 THR A C 1
ATOM 1648 O O . THR A 1 213 ? 3.914 15.615 8.170 1.00 67.62 213 THR A O 1
ATOM 1651 N N . ILE A 1 214 ? 2.527 14.984 6.511 1.00 57.53 214 ILE A N 1
ATOM 1652 C CA . ILE A 1 214 ? 3.597 14.820 5.528 1.00 57.53 214 ILE A CA 1
ATOM 1653 C C . ILE A 1 214 ? 3.990 16.190 4.947 1.00 57.53 214 ILE A C 1
ATOM 1655 O O . ILE A 1 214 ? 3.110 16.936 4.491 1.00 57.53 214 ILE A O 1
ATOM 1659 N N . PRO A 1 215 ? 5.293 16.538 4.933 1.00 47.75 215 PRO A N 1
ATOM 1660 C CA . PRO A 1 215 ? 5.783 17.763 4.309 1.00 47.75 215 PRO A CA 1
ATOM 1661 C C . PRO A 1 215 ? 5.375 17.864 2.830 1.00 47.75 215 PRO A C 1
ATOM 1663 O O . PRO A 1 215 ? 5.517 16.909 2.076 1.00 47.75 215 PRO A O 1
ATOM 1666 N N . GLY A 1 216 ? 4.900 19.037 2.397 1.00 52.19 216 GLY A N 1
ATOM 1667 C CA . GLY A 1 216 ? 4.584 19.321 0.986 1.00 52.19 216 GLY A CA 1
ATOM 1668 C C . GLY A 1 216 ? 3.096 19.288 0.616 1.00 52.19 216 GLY A C 1
ATOM 1669 O O . GLY A 1 216 ? 2.737 19.744 -0.467 1.00 52.19 216 GLY A O 1
ATOM 1670 N N . SER A 1 217 ? 2.214 18.845 1.518 1.00 47.34 217 SER A N 1
ATOM 1671 C CA . SER A 1 217 ? 0.763 19.023 1.374 1.00 47.34 217 SER A CA 1
ATOM 1672 C C . SER A 1 217 ? 0.355 20.361 2.003 1.00 47.34 217 SER A C 1
ATOM 1674 O O . SER A 1 217 ? 0.433 20.550 3.212 1.00 47.34 217 SER A O 1
ATOM 1676 N N . GLY A 1 218 ? -0.024 21.341 1.181 1.00 43.88 218 GLY A N 1
ATOM 1677 C CA . GLY A 1 218 ? -0.346 22.710 1.618 1.00 43.88 218 GLY A CA 1
ATOM 1678 C C . GLY A 1 218 ? -1.517 22.843 2.605 1.00 43.88 218 GLY A C 1
ATOM 1679 O O . GLY A 1 218 ? -1.786 23.949 3.062 1.00 43.88 218 GLY A O 1
ATOM 1680 N N . GLU A 1 219 ? -2.181 21.744 2.972 1.00 49.75 219 GLU A N 1
ATOM 1681 C CA . GLU A 1 219 ? -3.171 21.685 4.045 1.00 49.75 219 GLU A CA 1
ATOM 1682 C C . GLU A 1 219 ? -2.857 20.503 4.970 1.00 49.75 219 GLU A C 1
ATOM 1684 O O . GLU A 1 219 ? -2.956 19.334 4.592 1.00 49.75 219 GLU A O 1
ATOM 1689 N N . LEU A 1 220 ? -2.444 20.839 6.195 1.00 50.12 220 LEU A N 1
ATOM 1690 C CA . LEU A 1 220 ? -1.998 19.904 7.220 1.00 50.12 220 LEU A CA 1
ATOM 1691 C C . LEU A 1 220 ? -3.164 19.015 7.668 1.00 50.12 220 LEU A C 1
ATOM 1693 O O . LEU A 1 220 ? -3.933 19.382 8.557 1.00 50.12 220 LEU A O 1
ATOM 1697 N N . THR A 1 221 ? -3.303 17.837 7.071 1.00 57.81 221 THR A N 1
ATOM 1698 C CA . THR A 1 221 ? -4.235 16.835 7.579 1.00 57.81 221 THR A CA 1
ATOM 1699 C C . THR A 1 221 ? -3.529 15.481 7.703 1.00 57.81 221 THR A C 1
ATOM 1701 O O . THR A 1 221 ? -3.399 14.720 6.757 1.00 57.81 221 THR A O 1
ATOM 1704 N N . ASP A 1 222 ? -3.014 15.227 8.906 1.00 74.31 222 ASP A N 1
ATOM 1705 C CA . ASP A 1 222 ? -2.866 13.935 9.589 1.00 74.31 222 ASP A CA 1
ATOM 1706 C C . ASP A 1 222 ? -3.184 12.682 8.765 1.00 74.31 222 ASP A C 1
ATOM 1708 O O . ASP A 1 222 ? -4.360 12.392 8.577 1.00 74.31 222 ASP A O 1
ATOM 1712 N N . GLU A 1 223 ? -2.186 11.900 8.341 1.00 72.12 223 GLU A N 1
ATOM 1713 C CA . GLU A 1 223 ? -2.317 10.938 7.231 1.00 72.12 223 GLU A CA 1
ATOM 1714 C C . GLU A 1 223 ? -3.333 9.784 7.373 1.00 72.12 223 GLU A C 1
ATOM 1716 O O . GLU A 1 223 ? -3.750 9.224 6.358 1.00 72.12 223 GLU A O 1
ATOM 1721 N N . GLN A 1 224 ? -3.845 9.492 8.577 1.00 90.00 224 GLN A N 1
ATOM 1722 C CA . GLN A 1 224 ? -4.833 8.419 8.818 1.00 90.00 224 GLN A CA 1
ATOM 1723 C C . GLN A 1 224 ? -4.442 7.105 8.100 1.00 90.00 224 GLN A C 1
ATOM 1725 O O . GLN A 1 224 ? -5.249 6.491 7.394 1.00 90.00 224 GLN A O 1
ATOM 1730 N N . GLU A 1 225 ? -3.161 6.747 8.208 1.00 93.62 225 GLU A N 1
ATOM 1731 C CA . GLU A 1 225 ? -2.534 5.709 7.396 1.00 93.62 225 GLU A CA 1
ATOM 1732 C C . GLU A 1 225 ? -2.761 4.298 7.956 1.00 93.62 225 GLU A C 1
ATOM 1734 O O . GLU A 1 225 ? -2.786 4.067 9.168 1.00 93.62 225 GLU A O 1
ATOM 1739 N N . VAL A 1 226 ? -2.869 3.342 7.036 1.00 96.44 226 VAL A N 1
ATOM 1740 C CA . VAL A 1 226 ? -2.680 1.912 7.266 1.00 96.44 226 VAL A CA 1
ATOM 1741 C C . VAL A 1 226 ? -1.581 1.442 6.317 1.00 96.44 226 VAL A C 1
ATOM 1743 O O . VAL A 1 226 ? -1.748 1.490 5.094 1.00 96.44 226 VAL A O 1
ATOM 1746 N N . LEU A 1 227 ? -0.461 0.982 6.870 1.00 97.00 227 LEU A N 1
ATOM 1747 C CA . LEU A 1 227 ? 0.656 0.466 6.086 1.00 97.00 227 LEU A CA 1
ATOM 1748 C C . LEU A 1 227 ? 0.527 -1.054 5.966 1.00 97.00 227 LEU A C 1
ATOM 1750 O O . LEU A 1 227 ? 0.516 -1.778 6.964 1.00 97.00 227 LEU A O 1
ATOM 1754 N N . ILE A 1 228 ? 0.388 -1.531 4.734 1.00 96.94 228 ILE A N 1
ATOM 1755 C CA . ILE A 1 228 ? 0.203 -2.944 4.399 1.00 96.94 228 ILE A CA 1
ATOM 1756 C C . ILE A 1 228 ? 1.562 -3.556 4.050 1.00 96.94 228 ILE A C 1
ATOM 1758 O O . ILE A 1 228 ? 2.325 -2.976 3.271 1.00 96.94 228 ILE A O 1
ATOM 1762 N N . ASN A 1 229 ? 1.849 -4.726 4.625 1.00 95.50 229 ASN A N 1
ATOM 1763 C CA . ASN A 1 229 ? 3.077 -5.476 4.363 1.00 95.50 229 ASN A CA 1
ATOM 1764 C C . ASN A 1 229 ? 3.183 -5.885 2.891 1.00 95.50 229 ASN A C 1
ATOM 1766 O O . ASN A 1 229 ? 2.163 -6.021 2.234 1.00 95.50 229 ASN A O 1
ATOM 1770 N N . ARG A 1 230 ? 4.391 -6.147 2.399 1.00 94.44 230 ARG A N 1
ATOM 1771 C CA . ARG A 1 230 ? 4.655 -6.600 1.026 1.00 94.44 230 ARG A CA 1
ATOM 1772 C C . ARG A 1 230 ? 4.407 -8.102 0.813 1.00 94.44 230 ARG A C 1
ATOM 1774 O O . ARG A 1 230 ? 4.204 -8.853 1.767 1.00 94.44 230 ARG A O 1
ATOM 1781 N N . GLY A 1 231 ? 4.512 -8.550 -0.441 1.00 93.31 231 GLY A N 1
ATOM 1782 C CA . GLY A 1 231 ? 4.570 -9.970 -0.808 1.00 93.31 231 GLY A CA 1
ATOM 1783 C C . GLY A 1 231 ? 3.210 -10.665 -0.804 1.00 93.31 231 GLY A C 1
ATOM 1784 O O . GLY A 1 231 ? 3.105 -11.806 -0.366 1.00 93.31 231 GLY A O 1
ATOM 1785 N N . PHE A 1 232 ? 2.164 -9.970 -1.245 1.00 93.50 232 PHE A N 1
ATOM 1786 C CA . PHE A 1 232 ? 0.798 -10.492 -1.326 1.00 93.50 232 PHE A CA 1
ATOM 1787 C C . PHE A 1 232 ? 0.278 -10.443 -2.763 1.00 93.50 232 PHE A C 1
ATOM 1789 O O . PHE A 1 232 ? 0.883 -9.826 -3.638 1.00 93.50 232 PHE A O 1
ATOM 1796 N N . LYS A 1 233 ? -0.870 -11.076 -3.003 1.00 96.50 233 LYS A N 1
ATOM 1797 C CA . LYS A 1 233 ? -1.572 -11.020 -4.288 1.00 96.50 233 LYS A CA 1
ATOM 1798 C C . LYS A 1 233 ? -2.813 -10.154 -4.173 1.00 96.50 233 LYS A C 1
ATOM 1800 O O . LYS A 1 233 ? -3.470 -10.120 -3.132 1.00 96.50 233 LYS A O 1
ATOM 1805 N N . ALA A 1 234 ? -3.147 -9.454 -5.246 1.00 97.44 234 ALA A N 1
ATOM 1806 C CA . ALA A 1 234 ? -4.354 -8.651 -5.342 1.00 97.44 234 ALA A CA 1
ATOM 1807 C C . ALA A 1 234 ? -5.213 -9.141 -6.506 1.00 97.44 234 ALA A C 1
ATOM 1809 O O . ALA A 1 234 ? -4.800 -9.080 -7.663 1.00 97.44 234 ALA A O 1
AT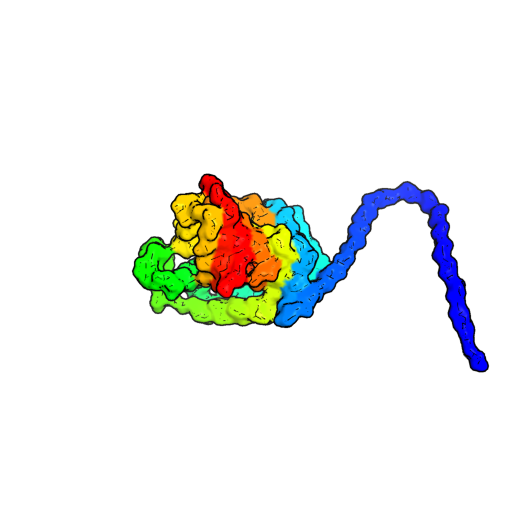OM 1810 N N . LYS A 1 235 ? -6.429 -9.591 -6.200 1.00 98.25 235 LYS A N 1
ATOM 1811 C CA . LYS A 1 235 ? -7.440 -9.909 -7.202 1.00 98.25 235 LYS A CA 1
ATOM 1812 C C . LYS A 1 235 ? -8.219 -8.661 -7.591 1.00 98.25 235 LYS A C 1
ATOM 1814 O O . LYS A 1 235 ? -8.788 -7.988 -6.728 1.00 98.25 235 LYS A O 1
ATOM 1819 N N . VAL A 1 236 ? -8.320 -8.391 -8.885 1.00 98.56 236 VAL A N 1
ATOM 1820 C CA . VAL A 1 236 ? -9.117 -7.285 -9.421 1.00 98.56 236 VAL A CA 1
ATOM 1821 C C . VAL A 1 236 ? -10.601 -7.661 -9.409 1.00 98.56 236 VAL A C 1
ATOM 1823 O O . VAL A 1 236 ? -11.039 -8.577 -10.104 1.00 98.56 236 VAL A O 1
ATOM 1826 N N . LEU A 1 237 ? -11.397 -6.948 -8.613 1.00 98.50 237 LEU A N 1
ATOM 1827 C CA . LEU A 1 237 ? -12.844 -7.152 -8.491 1.00 98.50 237 LEU A CA 1
ATOM 1828 C C . LEU A 1 237 ? -13.650 -6.285 -9.458 1.00 98.50 237 LEU A C 1
ATOM 1830 O O . LEU A 1 237 ? -14.697 -6.707 -9.943 1.00 98.50 237 LEU A O 1
ATOM 1834 N N . SER A 1 238 ? -13.191 -5.062 -9.713 1.00 98.50 238 SER A N 1
ATOM 1835 C CA . SER A 1 238 ? -13.793 -4.162 -10.696 1.00 98.50 238 SER A CA 1
ATOM 1836 C C . SER A 1 238 ? -12.775 -3.139 -11.187 1.00 98.50 238 SER A C 1
ATOM 1838 O O . SER A 1 238 ? -11.842 -2.788 -10.462 1.00 98.50 238 SER A O 1
ATOM 1840 N N . VAL A 1 239 ? -12.969 -2.668 -12.418 1.00 97.88 239 VAL A N 1
ATOM 1841 C CA . VAL A 1 239 ? -12.159 -1.627 -13.057 1.00 97.88 239 VAL A CA 1
ATOM 1842 C C . VAL A 1 239 ? -13.112 -0.621 -13.688 1.00 97.88 239 VAL A C 1
ATOM 1844 O O . VAL A 1 239 ? -14.031 -1.002 -14.414 1.00 97.88 239 VAL A O 1
ATOM 1847 N N . ASN A 1 240 ? -12.911 0.662 -13.409 1.00 95.88 240 ASN A N 1
ATOM 1848 C CA . ASN A 1 240 ? -13.524 1.754 -14.157 1.00 95.88 240 ASN A CA 1
ATOM 1849 C C . ASN A 1 240 ? -12.452 2.777 -14.564 1.00 95.88 240 ASN A C 1
ATOM 1851 O O . ASN A 1 240 ? -11.264 2.552 -14.353 1.00 95.88 240 ASN A O 1
ATOM 1855 N N . SER A 1 241 ? -12.854 3.893 -15.176 1.00 93.00 241 SER A N 1
ATOM 1856 C CA . SER A 1 241 ? -11.915 4.846 -15.778 1.00 93.00 241 SER A CA 1
ATOM 1857 C C . SER A 1 241 ? -10.956 5.532 -14.798 1.00 93.00 241 SER A C 1
ATOM 1859 O O . SER A 1 241 ? -9.967 6.099 -15.253 1.00 93.00 241 SER A O 1
ATOM 1861 N N . TYR A 1 242 ? -11.219 5.500 -13.489 1.00 94.06 242 TYR A N 1
ATOM 1862 C CA . TYR A 1 242 ? -10.381 6.160 -12.479 1.00 94.06 242 TYR A CA 1
ATOM 1863 C C . TYR A 1 242 ? -10.236 5.370 -11.169 1.00 94.06 242 TYR A C 1
ATOM 1865 O O . TYR A 1 242 ? -9.519 5.809 -10.274 1.00 94.06 242 TYR A O 1
ATOM 1873 N N . GLU A 1 243 ? -10.916 4.234 -11.007 1.00 97.44 243 GLU A N 1
ATOM 1874 C CA . GLU A 1 243 ? -10.903 3.433 -9.783 1.00 97.44 243 GLU A CA 1
ATOM 1875 C C . GLU A 1 243 ? -10.774 1.938 -10.099 1.00 97.44 243 GLU A C 1
ATOM 1877 O O . GLU A 1 243 ? -11.470 1.400 -10.966 1.00 97.44 243 GLU A O 1
ATOM 1882 N N . ILE A 1 244 ? -9.895 1.269 -9.354 1.00 98.31 244 ILE A N 1
ATOM 1883 C CA . ILE A 1 244 ? -9.682 -0.178 -9.393 1.00 98.31 244 ILE A CA 1
ATOM 1884 C C . ILE A 1 244 ? -10.009 -0.732 -8.007 1.00 98.31 244 ILE A C 1
ATOM 1886 O O . ILE A 1 244 ? -9.470 -0.274 -6.996 1.00 98.31 244 ILE A O 1
ATOM 1890 N N . HIS A 1 245 ? -10.896 -1.723 -7.943 1.00 98.50 245 HIS A N 1
ATOM 1891 C CA . HIS A 1 245 ? -11.233 -2.405 -6.693 1.00 98.50 245 HIS A CA 1
ATOM 1892 C C . HIS A 1 245 ? -10.425 -3.693 -6.583 1.00 98.50 245 HIS A C 1
ATOM 1894 O O . HIS A 1 245 ? -10.559 -4.581 -7.422 1.00 98.50 245 HIS A O 1
ATOM 1900 N N . LEU A 1 246 ? -9.614 -3.793 -5.535 1.00 98.44 246 LEU A N 1
ATOM 1901 C CA . LEU A 1 246 ? -8.730 -4.913 -5.253 1.00 98.44 246 LEU A CA 1
ATOM 1902 C C . LEU A 1 246 ? -9.182 -5.679 -4.007 1.00 98.44 246 LEU A C 1
ATOM 1904 O O . LEU A 1 246 ? -9.561 -5.086 -2.995 1.00 98.44 246 LEU A O 1
ATOM 1908 N N . GLN A 1 247 ? -9.083 -7.002 -4.074 1.00 98.19 247 GLN A N 1
ATOM 1909 C CA . GLN A 1 247 ? -9.175 -7.914 -2.941 1.00 98.19 247 GLN A CA 1
ATOM 1910 C C . GLN A 1 247 ? -7.794 -8.498 -2.674 1.00 98.19 247 GLN A C 1
ATOM 1912 O O . GLN A 1 247 ? -7.239 -9.177 -3.532 1.00 98.19 247 GLN A O 1
ATOM 1917 N N . LEU A 1 248 ? -7.268 -8.272 -1.475 1.00 97.38 248 LEU A N 1
ATOM 1918 C CA . LEU A 1 248 ? -6.008 -8.867 -1.058 1.00 97.38 248 LEU A CA 1
ATOM 1919 C C . LEU A 1 248 ? -6.182 -10.356 -0.760 1.00 97.38 248 LEU A C 1
ATOM 1921 O O . LEU A 1 248 ? -7.213 -10.794 -0.229 1.00 97.38 248 LEU A O 1
ATOM 1925 N N . GLU A 1 249 ? -5.156 -11.118 -1.108 1.00 92.88 249 GLU A N 1
ATOM 1926 C CA . GLU A 1 249 ? -5.019 -12.556 -0.920 1.00 92.88 249 GLU A CA 1
ATOM 1927 C C . GLU A 1 249 ? -3.598 -12.848 -0.406 1.00 92.88 249 GLU A C 1
ATOM 1929 O O . GLU A 1 249 ? -2.649 -12.139 -0.748 1.00 92.88 249 GLU A O 1
ATOM 1934 N N . GLN A 1 250 ? -3.440 -13.871 0.443 1.00 80.88 250 GLN A N 1
ATOM 1935 C CA . GLN A 1 250 ? -2.092 -14.344 0.778 1.00 80.88 250 GLN A CA 1
ATOM 1936 C C . GLN A 1 250 ? -1.439 -14.929 -0.478 1.00 80.88 250 GLN A C 1
ATOM 1938 O O . GLN A 1 250 ? -2.133 -15.547 -1.289 1.00 80.88 250 GLN A O 1
ATOM 1943 N N . ALA A 1 251 ? -0.137 -14.677 -0.636 1.00 62.75 251 ALA A N 1
ATOM 1944 C CA . ALA A 1 251 ? 0.644 -15.164 -1.769 1.00 62.75 251 ALA A CA 1
ATOM 1945 C C . ALA A 1 251 ? 0.686 -16.694 -1.855 1.00 62.75 251 ALA A C 1
ATOM 1947 O O . ALA A 1 251 ? 0.696 -17.355 -0.790 1.00 62.75 251 ALA A O 1
#

Sequence (251 aa):
MQANGYFSFVTIFAKRRKTRQIQSAIVASVMPLNFNGRTMIQTTLPNTSNDSSGSNTFSLYLKANSIAINSSDAVTHYQCSKNNGYEVNDSQLNFCLEVEAEGNQSKCAIDGLSTFGSVADLNHNTLLDDLESEFKAQSFFFDSKSIVYKGISSDKPYYNKFTPSACSVGDIIDIYTFFSTTVSKERAKNYGSVLLKIQGLDKVNCIIPPITTIPGSGELTDEQEVLINRGFKAKVLSVNSYEIHLQLEQA

Radius of gyration: 22.46 Å; chains: 1; bounding box: 61×43×82 Å

Secondary structure (DSSP, 8-state):
------------------------------PPEEETTEEE--SPPPP--SSHHHHHHHHHHHHHTT------HHHHHHTTSS--S-SS-HHHHHHHHHHHHH-TTSHHHHHHHHHH--GGG---HHHHHHHHHHHHHS-EE--TT-EEEEEE-TT-GGGTTSSTTT--TT-EEEE-S-EEEES-HHHHGGG-SEEEEEE-TTSS-EE-----PPTT-SS-----EEEEPSSEEEEEEEE-SSEEEEEEEE-